Protein AF-A0A0F8X108-F1 (afdb_monomer_lite)

Organism: NCBI:txid412755

Sequence (348 aa):
EVLRDRGIEESYEEIAANDLPLKAEIDTEVEERIGGELEIRGETSKLRGQQTPQSEGFEALEATRERQQVEQLADDTKLNSNQWSGDVWREKYADRQRQFFASREQIKEDFQITFDERKSPPKSVNAAIDTYFDVNVDDERFSLPDGTIDWDRFFDARDTALKPLSPSDRTRVMEWLRKFDTPTVTEFRKAQEVVDEVFETPKYKDLTLEQGEEADRILNEDVPNLQTQALREGIELERTDAVHFIIERGVSDEVGDWLRRRFKKSRSQVVKDILRDRLRAAGVPTDIIRRIVDRPGPKLETLINPERDDILLENQEILAKFYPDILARQLNREQEAGLGESAFAAVQ

Structure (mmCIF, N/CA/C/O backbone):
data_AF-A0A0F8X108-F1
#
_entry.id   AF-A0A0F8X108-F1
#
loop_
_atom_site.group_PDB
_atom_site.id
_atom_site.type_symbol
_atom_site.label_atom_id
_atom_site.label_alt_id
_atom_site.label_comp_id
_atom_site.label_asym_id
_atom_site.label_entity_id
_atom_site.label_seq_id
_atom_site.pdbx_PDB_ins_code
_atom_site.Cartn_x
_atom_site.Cartn_y
_atom_site.Cartn_z
_atom_site.occupancy
_atom_site.B_iso_or_equiv
_atom_site.auth_seq_id
_atom_site.auth_comp_id
_atom_site.auth_asym_id
_atom_site.auth_atom_id
_atom_site.pdbx_PDB_model_num
ATOM 1 N N . GLU A 1 1 ? -32.074 6.476 28.927 1.00 68.06 1 GLU A N 1
ATOM 2 C CA . GLU A 1 1 ? -32.343 7.889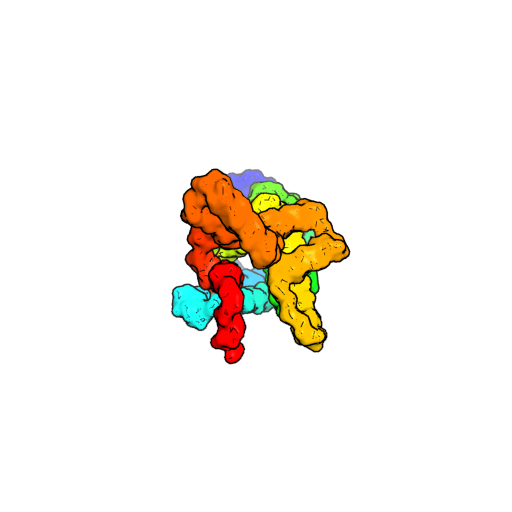 28.571 1.00 68.06 1 GLU A CA 1
ATOM 3 C C . GLU A 1 1 ? -31.609 8.287 27.301 1.00 68.06 1 GLU A C 1
ATOM 5 O O . GLU A 1 1 ? -32.299 8.643 26.362 1.00 68.06 1 GLU A O 1
ATOM 10 N N . VAL A 1 2 ? -30.288 8.080 27.200 1.00 77.19 2 VAL A N 1
ATOM 11 C CA . VAL A 1 2 ? -29.492 8.359 25.978 1.00 77.19 2 VAL A CA 1
ATOM 12 C C . VAL A 1 2 ? -30.109 7.797 24.684 1.00 77.19 2 VAL A C 1
ATOM 14 O O . VAL A 1 2 ? -30.281 8.541 23.726 1.00 77.19 2 VAL A O 1
ATOM 17 N N . LEU A 1 3 ? -30.553 6.531 24.669 1.00 80.06 3 LEU A N 1
ATOM 18 C CA . LEU A 1 3 ? -31.246 5.947 23.503 1.00 80.06 3 LEU A CA 1
ATOM 19 C C . LEU A 1 3 ? -32.497 6.735 23.082 1.00 80.06 3 LEU A C 1
ATOM 21 O O . LEU A 1 3 ? -32.711 6.997 21.902 1.00 80.06 3 LEU A O 1
ATOM 25 N N . ARG A 1 4 ? -33.306 7.156 24.061 1.00 79.38 4 ARG A N 1
ATOM 26 C CA . ARG A 1 4 ? -34.543 7.912 23.828 1.00 79.38 4 ARG A CA 1
ATOM 27 C C . ARG A 1 4 ? -34.240 9.331 23.345 1.00 79.38 4 ARG A C 1
ATOM 29 O O . ARG A 1 4 ? -34.938 9.817 22.463 1.00 79.38 4 ARG A O 1
ATOM 36 N N . ASP A 1 5 ? -33.205 9.964 23.893 1.00 81.25 5 ASP A N 1
ATOM 37 C CA . ASP A 1 5 ? -32.764 11.308 23.501 1.00 81.25 5 ASP A CA 1
ATOM 38 C C . ASP A 1 5 ? -32.238 11.332 22.058 1.00 81.25 5 ASP A C 1
ATOM 40 O O . ASP A 1 5 ? -32.493 12.284 21.323 1.00 81.25 5 ASP A O 1
ATOM 44 N N . ARG A 1 6 ? -31.560 10.258 21.630 1.00 79.81 6 ARG A N 1
ATOM 45 C CA . ARG A 1 6 ? -31.094 10.067 20.248 1.00 79.81 6 ARG A CA 1
ATOM 46 C C . ARG A 1 6 ? -32.183 9.586 19.282 1.00 79.81 6 ARG A C 1
ATOM 48 O O . ARG A 1 6 ? -31.913 9.451 18.093 1.00 79.81 6 ARG A O 1
ATOM 55 N N . GLY A 1 7 ? -33.402 9.328 19.764 1.00 80.62 7 GLY A N 1
ATOM 56 C CA . GLY A 1 7 ? -34.497 8.804 18.943 1.00 80.62 7 GLY A CA 1
ATOM 57 C C . GLY A 1 7 ? -34.252 7.387 18.414 1.00 80.62 7 GLY A C 1
ATOM 58 O O . GLY A 1 7 ? -34.805 7.026 17.380 1.00 80.62 7 GLY A O 1
ATOM 59 N N . ILE A 1 8 ? -33.417 6.599 19.098 1.00 83.31 8 ILE A N 1
ATOM 60 C CA . ILE A 1 8 ? -33.117 5.214 18.733 1.00 83.31 8 ILE A CA 1
ATOM 61 C C . ILE A 1 8 ? -34.203 4.317 19.337 1.00 83.31 8 ILE A C 1
ATOM 63 O O . ILE A 1 8 ? -34.394 4.294 20.555 1.00 83.31 8 ILE A O 1
ATOM 67 N N . GLU A 1 9 ? -34.942 3.614 18.476 1.00 79.75 9 GLU A N 1
ATOM 68 C CA . GLU A 1 9 ? -36.030 2.708 18.879 1.00 79.75 9 GLU A CA 1
ATOM 69 C C . GLU A 1 9 ? -35.529 1.308 19.280 1.00 79.75 9 GLU A C 1
ATOM 71 O O . GLU A 1 9 ? -36.226 0.594 20.002 1.00 79.75 9 GLU A O 1
ATOM 76 N N . GLU A 1 10 ? -34.326 0.935 18.838 1.00 80.88 10 GLU A N 1
ATOM 77 C CA . GLU A 1 10 ? -33.666 -0.346 19.124 1.00 80.88 10 GLU A CA 1
ATOM 78 C C . GLU A 1 10 ? -33.232 -0.449 20.595 1.00 80.88 10 GLU A C 1
ATOM 80 O O . GLU A 1 10 ? -32.886 0.550 21.240 1.00 80.88 10 GLU A O 1
ATOM 85 N N . SER A 1 11 ? -33.236 -1.668 21.145 1.00 80.81 11 SER A N 1
ATOM 86 C CA . SER A 1 11 ? -32.755 -1.898 22.514 1.00 80.81 11 SER A CA 1
ATOM 87 C C . SER A 1 11 ? -31.224 -1.807 22.595 1.00 80.81 11 SER A C 1
ATOM 89 O O . SER A 1 11 ? -30.519 -2.042 21.614 1.00 80.81 11 SER A O 1
ATOM 91 N N . TYR A 1 12 ? -30.675 -1.505 23.780 1.00 72.69 12 TYR A N 1
ATOM 92 C CA . TYR A 1 12 ? -29.217 -1.470 23.974 1.00 72.69 12 TYR A CA 1
ATOM 93 C C . TYR A 1 12 ? -28.569 -2.828 23.660 1.00 72.69 12 TYR A C 1
ATOM 95 O O . TYR A 1 12 ? -27.492 -2.887 23.074 1.00 72.69 12 TYR A O 1
ATOM 103 N N . GLU A 1 13 ? -29.241 -3.925 24.011 1.00 69.12 13 GLU A N 1
ATOM 104 C CA . GLU A 1 13 ? -28.797 -5.289 23.723 1.00 69.12 13 GLU A CA 1
ATOM 105 C C . GLU A 1 13 ? -28.817 -5.600 22.218 1.00 69.12 13 GLU A C 1
ATOM 107 O O . GLU A 1 13 ? -27.905 -6.255 21.715 1.00 69.12 13 GLU A O 1
ATOM 112 N N . GLU A 1 14 ? -29.818 -5.108 21.483 1.00 69.50 14 GLU A N 1
ATOM 113 C CA . GLU A 1 14 ? -29.884 -5.242 20.022 1.00 69.50 14 GLU A CA 1
ATOM 114 C C . GLU A 1 14 ? -28.779 -4.437 19.331 1.00 69.50 14 GLU A C 1
ATOM 116 O O . GLU A 1 14 ? -28.129 -4.945 18.415 1.00 69.50 14 GLU A O 1
ATOM 121 N N . ILE A 1 15 ? -28.507 -3.221 19.807 1.00 73.31 15 ILE A N 1
ATOM 122 C CA . ILE A 1 15 ? -27.399 -2.391 19.320 1.00 73.31 15 ILE A CA 1
ATOM 123 C C . ILE A 1 15 ? -26.065 -3.082 19.608 1.00 73.31 15 ILE A C 1
ATOM 125 O O . ILE A 1 15 ? -25.242 -3.227 18.711 1.00 73.31 15 ILE A O 1
ATOM 129 N N . ALA A 1 16 ? -25.862 -3.593 20.824 1.00 68.06 16 ALA A N 1
ATOM 130 C CA . ALA A 1 16 ? -24.645 -4.317 21.179 1.00 68.06 16 ALA A CA 1
ATOM 131 C C . ALA A 1 16 ? -24.414 -5.553 20.291 1.00 68.06 16 ALA A C 1
ATOM 133 O O . ALA A 1 16 ? -23.273 -5.859 19.941 1.00 68.06 16 ALA A O 1
ATOM 134 N N . ALA A 1 17 ? -25.486 -6.234 19.880 1.00 63.69 17 ALA A N 1
ATOM 135 C CA . ALA A 1 17 ? -25.408 -7.392 18.995 1.00 63.69 17 ALA A CA 1
ATOM 136 C C . ALA A 1 17 ? -25.115 -7.031 17.525 1.00 63.69 17 ALA A C 1
ATOM 138 O O . ALA A 1 17 ? -24.486 -7.823 16.814 1.00 63.69 17 ALA A O 1
ATOM 139 N N . ASN A 1 18 ? -25.540 -5.852 17.059 1.00 67.19 18 ASN A N 1
ATOM 140 C CA . ASN A 1 18 ? -25.538 -5.501 15.634 1.00 67.19 18 ASN A CA 1
ATOM 141 C C . ASN A 1 18 ? -24.537 -4.410 15.234 1.00 67.19 18 ASN A C 1
ATOM 143 O O . ASN A 1 18 ? -24.073 -4.428 14.090 1.00 67.19 18 ASN A O 1
ATOM 147 N N . ASP A 1 19 ? -24.214 -3.491 16.145 1.00 71.62 19 ASP A N 1
ATOM 148 C CA . ASP A 1 19 ? -23.539 -2.222 15.866 1.00 71.62 19 ASP A CA 1
ATOM 149 C C . ASP A 1 19 ? -22.673 -1.748 17.054 1.00 71.62 19 ASP A C 1
ATOM 151 O O . ASP A 1 19 ? -23.039 -0.876 17.848 1.00 71.62 19 ASP A O 1
ATOM 155 N N . LEU A 1 20 ? -21.482 -2.343 17.173 1.00 70.69 20 LEU A N 1
ATOM 156 C CA . LEU A 1 20 ? -20.478 -1.986 18.179 1.00 70.69 20 LEU A CA 1
ATOM 157 C C . LEU A 1 20 ? -20.047 -0.507 18.127 1.00 70.69 20 LEU A C 1
ATOM 159 O O . LEU A 1 20 ? -19.872 0.071 19.202 1.00 70.69 20 LEU A O 1
ATOM 163 N N . PRO A 1 21 ? -19.890 0.142 16.954 1.00 75.38 21 PRO A N 1
ATOM 164 C CA . PRO A 1 21 ? -19.639 1.580 16.905 1.00 75.38 21 PRO A CA 1
ATOM 165 C C . PRO A 1 21 ? -20.751 2.411 17.556 1.00 75.38 21 PRO A C 1
ATOM 167 O O . PRO A 1 21 ? -20.446 3.285 18.364 1.00 75.38 21 PRO A O 1
ATOM 170 N N . LEU A 1 22 ? -22.031 2.121 17.278 1.00 74.75 22 LEU A N 1
ATOM 171 C CA . LEU A 1 22 ? -23.152 2.844 17.899 1.00 74.75 22 LEU A CA 1
ATOM 172 C C . LEU A 1 22 ? -23.175 2.619 19.409 1.00 74.75 22 LEU A C 1
ATOM 174 O O . LEU A 1 22 ? -23.361 3.566 20.173 1.00 74.75 22 LEU A O 1
ATOM 178 N N . LYS A 1 23 ? -22.933 1.376 19.842 1.00 78.44 23 LYS A N 1
ATOM 179 C CA . LYS A 1 23 ? -22.782 1.041 21.261 1.00 78.44 23 LYS A CA 1
ATOM 180 C C . LYS A 1 23 ? -21.694 1.901 21.913 1.00 78.44 23 LYS A C 1
ATOM 182 O O . LYS A 1 23 ? -21.956 2.502 22.945 1.00 78.44 23 LYS A O 1
ATOM 187 N N . ALA A 1 24 ? -20.510 2.003 21.308 1.00 70.75 24 ALA A N 1
ATOM 188 C CA . ALA A 1 24 ? -19.397 2.784 21.852 1.00 70.75 24 ALA A CA 1
ATOM 189 C C . ALA A 1 24 ? -19.702 4.292 21.940 1.00 70.75 24 ALA A C 1
ATOM 191 O O . ALA A 1 24 ? -19.300 4.947 22.903 1.00 70.75 24 ALA A O 1
ATOM 192 N N . GLU A 1 25 ? -20.430 4.852 20.970 1.00 76.94 25 GLU A N 1
ATOM 193 C CA . GLU A 1 25 ? -20.907 6.239 21.045 1.00 76.94 25 GLU A CA 1
ATOM 194 C C . GLU A 1 25 ? -21.895 6.451 22.195 1.00 76.94 25 GLU A C 1
ATOM 196 O O . GLU A 1 25 ? -21.803 7.448 22.912 1.00 76.94 25 GLU A O 1
ATOM 201 N N . ILE A 1 26 ? -22.833 5.515 22.376 1.00 77.00 26 ILE A N 1
ATOM 202 C CA . ILE A 1 26 ? -23.794 5.547 23.483 1.00 77.00 26 ILE A CA 1
ATOM 203 C C . ILE A 1 26 ? -23.052 5.431 24.812 1.00 77.00 26 ILE A C 1
ATOM 205 O O . ILE A 1 26 ? -23.318 6.221 25.709 1.00 77.00 26 ILE A O 1
ATOM 209 N N . ASP A 1 27 ? -22.111 4.495 24.929 1.00 73.69 27 ASP A N 1
ATOM 210 C CA . ASP A 1 27 ? -21.323 4.292 26.144 1.00 73.69 27 ASP A CA 1
ATOM 211 C C . ASP A 1 27 ? -20.516 5.539 26.493 1.00 73.69 27 ASP A C 1
ATOM 213 O O . ASP A 1 27 ? -20.533 5.955 27.642 1.00 73.69 27 ASP A O 1
ATOM 217 N N . THR A 1 28 ? -19.896 6.193 25.506 1.00 75.75 28 THR A N 1
ATOM 218 C CA . THR A 1 28 ? -19.158 7.450 25.715 1.00 75.75 28 THR A CA 1
ATOM 219 C C . THR A 1 28 ? -20.081 8.553 26.243 1.00 75.75 28 THR A C 1
ATOM 221 O O . THR A 1 28 ? -19.753 9.212 27.223 1.00 75.75 28 THR A O 1
ATOM 224 N N . GLU A 1 29 ? -21.267 8.729 25.652 1.00 79.56 29 GLU A N 1
ATOM 225 C CA . GLU A 1 29 ? -22.236 9.734 26.113 1.00 79.56 29 GLU A CA 1
ATOM 226 C C . GLU A 1 29 ? -22.799 9.403 27.507 1.00 79.56 29 GLU A C 1
ATOM 228 O O . GLU A 1 29 ? -23.061 10.293 28.319 1.00 79.56 29 GLU A O 1
ATOM 233 N N . VAL A 1 30 ? -22.996 8.119 27.808 1.00 77.25 30 VAL A N 1
ATOM 234 C CA . VAL A 1 30 ? -23.414 7.672 29.138 1.00 77.25 30 VAL A CA 1
ATOM 235 C C . VAL A 1 30 ? -22.296 7.920 30.158 1.00 77.25 30 VAL A C 1
ATOM 237 O O . VAL A 1 30 ? -22.581 8.441 31.235 1.00 77.25 30 VAL A O 1
ATOM 240 N N . GLU A 1 31 ? -21.044 7.614 29.825 1.00 70.00 31 GLU A N 1
ATOM 241 C CA . GLU A 1 31 ? -19.867 7.856 30.666 1.00 70.00 31 GLU A CA 1
ATOM 242 C C . GLU A 1 31 ? -19.693 9.357 30.955 1.00 70.00 31 GLU A C 1
ATOM 244 O O . GLU A 1 31 ? -19.477 9.764 32.095 1.00 70.00 31 GLU A O 1
ATOM 249 N N . GLU A 1 32 ? -19.900 10.220 29.959 1.00 78.25 32 GLU A N 1
ATOM 250 C CA . GLU A 1 32 ? -19.873 11.676 30.141 1.00 78.25 32 GLU A CA 1
ATOM 251 C C . GLU A 1 32 ? -20.989 12.185 31.067 1.00 78.25 32 GLU A C 1
ATOM 253 O O . GLU A 1 32 ? -20.797 13.156 31.804 1.00 78.25 32 GLU A O 1
ATOM 258 N N . ARG A 1 33 ? -22.163 11.540 31.053 1.00 79.00 33 ARG A N 1
ATOM 259 C CA . ARG A 1 33 ? -23.313 11.937 31.882 1.00 79.00 33 ARG A CA 1
ATOM 260 C C . ARG A 1 33 ? -23.245 11.391 33.308 1.00 79.00 33 ARG A C 1
ATOM 262 O O . ARG A 1 33 ? -23.642 12.096 34.236 1.00 79.00 33 ARG A O 1
ATOM 269 N N . ILE A 1 34 ? -22.819 10.138 33.482 1.00 68.56 34 ILE A N 1
ATOM 270 C CA . ILE A 1 34 ? -22.921 9.391 34.749 1.00 68.56 34 ILE A CA 1
ATOM 271 C C . ILE A 1 34 ? -21.712 8.481 35.048 1.00 68.56 34 ILE A C 1
ATOM 273 O O . ILE A 1 34 ? -21.816 7.619 35.920 1.00 68.56 34 ILE A O 1
ATOM 277 N N . GLY A 1 35 ? -20.566 8.657 34.383 1.00 56.16 35 GLY A N 1
ATOM 278 C CA . GLY A 1 35 ? -19.392 7.770 34.486 1.00 56.16 35 GLY A CA 1
ATOM 279 C C . GLY A 1 35 ? -18.916 7.521 35.917 1.00 56.16 35 GLY A C 1
ATOM 280 O O . GLY A 1 35 ? -18.736 6.380 36.328 1.00 56.16 35 GLY A O 1
ATOM 281 N N . GLY A 1 36 ? -18.884 8.560 36.760 1.00 56.59 36 GLY A N 1
ATOM 282 C CA . GLY A 1 36 ? -18.539 8.400 38.180 1.00 56.59 36 GLY A CA 1
ATOM 283 C C . GLY A 1 36 ? -19.522 7.532 38.989 1.00 56.59 36 GLY A C 1
ATOM 284 O O . GLY A 1 36 ? -19.124 6.893 39.958 1.00 56.59 36 GLY A O 1
ATOM 285 N N . GLU A 1 37 ? -20.802 7.460 38.609 1.00 58.25 37 GLU A N 1
ATOM 286 C CA . GLU A 1 37 ? -21.770 6.526 39.211 1.00 58.25 37 GLU A CA 1
ATOM 287 C C . GLU A 1 37 ? -21.665 5.114 38.615 1.00 58.25 37 GLU A C 1
ATOM 289 O O . GLU A 1 37 ? -21.935 4.130 39.314 1.00 58.25 37 GLU A O 1
ATOM 294 N N . LEU A 1 38 ? -21.281 5.002 37.340 1.00 56.34 38 LEU A N 1
ATOM 295 C CA . LEU A 1 38 ? -21.066 3.726 36.663 1.00 56.34 38 LEU A CA 1
ATOM 296 C C . LEU A 1 38 ? -19.805 3.020 37.137 1.00 56.34 38 LEU A C 1
ATOM 298 O O . LEU A 1 38 ? -19.874 1.818 37.366 1.00 56.34 38 LEU A O 1
ATOM 302 N N . GLU A 1 39 ? -18.710 3.737 37.371 1.00 57.09 39 GLU A N 1
ATOM 303 C CA . GLU A 1 39 ? -17.478 3.186 37.939 1.00 57.09 39 GLU A CA 1
ATOM 304 C C . GLU A 1 39 ? -17.756 2.567 39.319 1.00 57.09 39 GLU A C 1
ATOM 306 O O . GLU A 1 39 ? -17.461 1.396 39.555 1.00 57.09 39 GLU A O 1
ATOM 311 N N . ILE A 1 40 ? -18.490 3.278 40.184 1.00 56.47 40 ILE A N 1
ATOM 312 C CA . ILE A 1 40 ? -18.905 2.780 41.507 1.00 56.47 40 ILE A CA 1
ATOM 313 C C . ILE A 1 40 ? -19.817 1.546 41.386 1.00 56.47 40 ILE A C 1
ATOM 315 O O . ILE A 1 40 ? -19.692 0.588 42.162 1.00 56.47 40 ILE A O 1
ATOM 319 N N . ARG A 1 41 ? -20.750 1.532 40.422 1.00 56.22 41 ARG A N 1
ATOM 320 C CA . ARG A 1 41 ? -21.617 0.368 40.148 1.00 56.22 41 ARG A CA 1
ATOM 321 C C . ARG A 1 41 ? -20.860 -0.804 39.522 1.00 56.22 41 ARG A C 1
ATOM 323 O O . ARG A 1 41 ? -21.185 -1.954 39.818 1.00 56.22 41 ARG A O 1
ATOM 330 N N . GLY A 1 42 ? -19.862 -0.531 38.693 1.00 55.28 42 GLY A N 1
ATOM 331 C CA . GLY A 1 42 ? -18.981 -1.500 38.054 1.00 55.28 42 GLY A CA 1
ATOM 332 C C . GLY A 1 42 ? -18.087 -2.177 39.081 1.00 55.28 42 GLY A C 1
ATOM 333 O O . GLY A 1 42 ? -18.090 -3.401 39.173 1.00 55.28 42 GLY A O 1
ATOM 334 N N . GLU A 1 43 ? -17.434 -1.405 39.950 1.00 55.00 43 GLU A N 1
ATOM 335 C CA . GLU A 1 43 ? -16.677 -1.921 41.093 1.00 55.00 43 GLU A CA 1
ATOM 336 C C . GLU A 1 43 ? -17.563 -2.762 42.019 1.00 55.00 43 GLU A C 1
ATOM 338 O O . GLU A 1 43 ? -17.190 -3.871 42.405 1.00 55.00 43 GLU A O 1
ATOM 343 N N . THR A 1 44 ? -18.783 -2.304 42.326 1.00 50.50 44 THR A N 1
ATOM 344 C CA . THR A 1 44 ? -19.717 -3.107 43.132 1.00 50.50 44 THR A CA 1
ATOM 345 C C . THR A 1 44 ? -20.249 -4.346 42.410 1.00 50.50 44 THR A C 1
ATOM 347 O O . THR A 1 44 ? -20.564 -5.325 43.086 1.00 50.50 44 THR A O 1
ATOM 350 N N . SER A 1 45 ? -20.321 -4.360 41.078 1.00 50.66 45 SER A N 1
ATOM 351 C CA . SER A 1 45 ? -20.708 -5.539 40.286 1.00 50.66 45 SER A CA 1
ATOM 352 C C . SER A 1 45 ? -19.563 -6.552 40.171 1.00 50.66 45 SER A C 1
ATOM 354 O O . SER A 1 45 ? -19.804 -7.751 40.338 1.00 50.66 45 SER A O 1
ATOM 356 N N . LYS A 1 46 ? -18.314 -6.078 40.014 1.00 55.06 46 LYS A N 1
ATOM 357 C CA . LYS A 1 46 ? -17.081 -6.883 40.107 1.00 55.06 46 LYS A CA 1
ATOM 358 C C . LYS A 1 46 ? -16.956 -7.524 41.493 1.00 55.06 46 LYS A C 1
ATOM 360 O O . LYS A 1 46 ? -16.767 -8.732 41.603 1.00 55.06 46 LYS A O 1
ATOM 365 N N . LEU A 1 47 ? -17.214 -6.764 42.563 1.00 49.78 47 LEU A N 1
ATOM 366 C CA . LEU A 1 47 ? -17.249 -7.275 43.944 1.00 49.78 47 LEU A CA 1
ATOM 367 C C . LEU A 1 47 ? -18.390 -8.277 44.213 1.00 49.78 47 LEU A C 1
ATOM 369 O O . LEU A 1 47 ? -18.307 -9.052 45.164 1.00 49.78 47 LEU A O 1
ATOM 373 N N . ARG A 1 48 ? -19.457 -8.273 43.402 1.00 47.41 48 ARG A N 1
ATOM 374 C CA . ARG A 1 48 ? -20.602 -9.199 43.514 1.00 47.41 48 ARG A CA 1
ATOM 375 C C . ARG A 1 48 ? -20.515 -10.406 42.576 1.00 47.41 48 ARG A C 1
ATOM 377 O O . ARG A 1 48 ? -21.435 -11.220 42.591 1.00 47.41 48 ARG A O 1
ATOM 384 N N . GLY A 1 49 ? -19.449 -10.531 41.780 1.00 50.22 49 GLY A N 1
ATOM 385 C CA . GLY A 1 49 ? -19.265 -11.643 40.843 1.00 50.22 49 GLY A CA 1
ATOM 386 C C . GLY A 1 49 ? -20.306 -11.685 39.718 1.00 50.22 49 GLY A C 1
ATOM 387 O O . GLY A 1 49 ? -20.659 -12.765 39.260 1.00 50.22 49 GLY A O 1
ATOM 388 N N . GLN A 1 50 ? -20.843 -10.530 39.309 1.00 52.25 50 GLN A N 1
ATOM 389 C CA . GLN A 1 50 ? -21.849 -10.424 38.239 1.00 52.25 50 GLN A CA 1
ATOM 390 C C . GLN A 1 50 ? -21.235 -10.148 36.856 1.00 52.25 50 GLN A C 1
ATOM 392 O O . GLN A 1 50 ? -21.960 -9.808 35.923 1.00 52.25 50 GLN A O 1
ATOM 397 N N . GLN A 1 51 ? -19.913 -10.275 36.717 1.00 60.94 51 GLN A N 1
ATOM 398 C CA . GLN A 1 51 ? -19.235 -10.104 35.438 1.00 60.94 51 GLN A CA 1
ATOM 399 C C . GLN A 1 51 ? -19.495 -11.338 34.563 1.00 60.94 51 GLN A C 1
ATOM 401 O O . GLN A 1 51 ? -19.354 -12.475 35.013 1.00 60.94 51 GLN A O 1
ATOM 406 N N . THR A 1 52 ? -19.966 -11.121 33.336 1.00 60.12 52 THR A N 1
ATOM 407 C CA . THR A 1 52 ? -20.182 -12.212 32.381 1.00 60.12 52 THR A CA 1
ATOM 408 C C . THR A 1 52 ? -18.868 -12.531 31.661 1.00 60.12 52 THR A C 1
ATOM 410 O O . THR A 1 52 ? -18.099 -11.602 31.397 1.00 60.12 52 THR A O 1
ATOM 413 N N . PRO A 1 53 ? -18.615 -13.794 31.268 1.00 58.56 53 PRO A N 1
ATOM 414 C CA . PRO A 1 53 ? -17.434 -14.152 30.474 1.00 58.56 53 PRO A CA 1
ATOM 415 C C . PRO A 1 53 ? -17.281 -13.302 29.204 1.00 58.56 53 PRO A C 1
ATOM 417 O O . PRO A 1 53 ? -16.178 -12.932 28.818 1.00 58.56 53 PRO A O 1
ATOM 420 N N . GLN A 1 54 ? -18.398 -12.906 28.588 1.00 54.03 54 GLN A N 1
ATOM 421 C CA . GLN A 1 54 ? -18.409 -12.020 27.425 1.00 54.03 54 GLN A CA 1
ATOM 422 C C . GLN A 1 54 ? -17.901 -10.612 27.766 1.00 54.03 54 GLN A C 1
ATOM 424 O O . GLN A 1 54 ? -17.125 -10.044 27.004 1.00 54.03 54 GLN A O 1
ATOM 429 N N . SER A 1 55 ? -18.310 -10.046 28.907 1.00 57.41 55 SER A N 1
ATOM 430 C CA . SER A 1 55 ? -17.830 -8.733 29.356 1.00 57.41 55 SER A CA 1
ATOM 431 C C . SER A 1 55 ? -16.330 -8.753 29.653 1.00 57.41 55 SER A C 1
ATOM 433 O O . SER A 1 55 ? -15.644 -7.793 29.321 1.00 57.41 55 SER A O 1
ATOM 435 N N . GLU A 1 56 ? -15.822 -9.832 30.250 1.00 62.72 56 GLU A N 1
ATOM 436 C CA . GLU A 1 56 ? -14.384 -10.022 30.489 1.00 62.72 56 GLU A CA 1
ATOM 437 C C . GLU A 1 56 ? -13.608 -10.162 29.171 1.00 62.72 56 GLU A C 1
ATOM 439 O O . GLU A 1 56 ? -12.547 -9.563 29.008 1.00 62.72 56 GLU A O 1
ATOM 444 N N . GLY A 1 57 ? -14.172 -10.875 28.192 1.00 62.66 57 GLY A N 1
ATOM 445 C CA . GLY A 1 57 ? -13.601 -11.007 26.854 1.00 62.66 57 GLY A CA 1
ATOM 446 C C . GLY A 1 57 ? -13.515 -9.683 26.082 1.00 62.66 57 GLY A C 1
ATOM 447 O O . GLY A 1 57 ? -12.502 -9.409 25.437 1.00 62.66 57 GLY A O 1
ATOM 448 N N . PHE A 1 58 ? -14.537 -8.823 26.175 1.00 62.12 58 PHE A N 1
ATOM 449 C CA . PHE A 1 58 ? -14.493 -7.478 25.585 1.00 62.12 58 PHE A CA 1
ATOM 450 C C . PHE A 1 58 ? -13.456 -6.576 26.267 1.00 62.12 58 PHE A C 1
ATOM 452 O O . PHE A 1 58 ? -12.678 -5.933 25.562 1.00 62.12 58 PHE A O 1
ATOM 459 N N . GLU A 1 59 ? -13.388 -6.573 27.606 1.00 66.31 59 GLU A N 1
ATOM 460 C CA . GLU A 1 59 ? -12.340 -5.852 28.350 1.00 66.31 59 GLU A CA 1
ATOM 461 C C . GLU A 1 59 ? -10.936 -6.346 27.934 1.00 66.31 59 GLU A C 1
ATOM 463 O O . GLU A 1 59 ? -10.031 -5.544 27.698 1.00 66.31 59 GLU A O 1
ATOM 468 N N . ALA A 1 60 ? -10.751 -7.661 27.765 1.00 67.69 60 ALA A N 1
ATOM 469 C CA . ALA A 1 60 ? -9.488 -8.245 27.313 1.00 67.69 60 ALA A CA 1
ATOM 470 C C . ALA A 1 60 ? -9.116 -7.831 25.874 1.00 67.69 60 ALA A C 1
ATOM 472 O O . ALA A 1 60 ? -7.941 -7.577 25.576 1.00 67.69 60 ALA A O 1
ATOM 473 N N . LEU A 1 61 ? -10.102 -7.731 24.976 1.00 70.06 61 LEU A N 1
ATOM 474 C CA . LEU A 1 61 ? -9.891 -7.281 23.599 1.00 70.06 61 LEU A CA 1
ATOM 475 C C . LEU A 1 61 ? -9.512 -5.793 23.541 1.00 70.06 61 LEU A C 1
ATOM 477 O O . LEU A 1 61 ? -8.587 -5.431 22.809 1.00 70.06 61 LEU A O 1
ATOM 481 N N . GLU A 1 62 ? -10.174 -4.934 24.319 1.00 71.94 62 GLU A N 1
ATOM 482 C CA . GLU A 1 62 ? -9.814 -3.513 24.418 1.00 71.94 62 GLU A CA 1
ATOM 483 C C . GLU A 1 62 ? -8.421 -3.320 25.018 1.00 71.94 62 GLU A C 1
ATOM 485 O O . GLU A 1 62 ? -7.596 -2.629 24.419 1.00 71.94 62 GLU A O 1
ATOM 490 N N . ALA A 1 63 ? -8.096 -4.023 26.105 1.00 74.81 63 ALA A N 1
ATOM 491 C CA . ALA A 1 63 ? -6.758 -3.991 26.695 1.00 74.81 63 ALA A CA 1
ATOM 492 C C . ALA A 1 63 ? -5.670 -4.446 25.703 1.00 74.81 63 ALA A C 1
ATOM 494 O O . ALA A 1 63 ? -4.535 -3.960 25.733 1.00 74.81 63 ALA A O 1
ATOM 495 N N . THR A 1 64 ? -6.003 -5.367 24.791 1.00 77.62 64 THR A N 1
ATOM 496 C CA . THR A 1 64 ? -5.098 -5.772 23.708 1.00 77.62 64 THR A CA 1
ATOM 497 C C . THR A 1 64 ? -4.889 -4.633 22.708 1.00 77.62 64 THR A C 1
ATOM 499 O O . THR A 1 64 ? -3.752 -4.385 22.311 1.00 77.62 64 THR A O 1
ATOM 502 N N . ARG A 1 65 ? -5.942 -3.894 22.332 1.00 76.81 65 ARG A N 1
ATOM 503 C CA . ARG A 1 65 ? -5.834 -2.726 21.435 1.00 76.81 65 ARG A CA 1
ATOM 504 C C . ARG A 1 65 ? -5.024 -1.588 22.052 1.00 76.81 65 ARG A C 1
ATOM 506 O O . ARG A 1 65 ? -4.165 -1.031 21.374 1.00 76.81 65 ARG A O 1
ATOM 513 N N . GLU A 1 66 ? -5.238 -1.284 23.330 1.00 80.25 66 GLU A N 1
ATOM 514 C CA . GLU A 1 66 ? -4.462 -0.264 24.048 1.00 80.25 66 GLU A CA 1
ATOM 515 C C . GLU A 1 66 ? -2.973 -0.618 24.097 1.00 80.25 66 GLU A C 1
ATOM 517 O O . GLU A 1 66 ? -2.115 0.212 23.792 1.00 80.25 66 GLU A O 1
ATOM 522 N N . ARG A 1 67 ? -2.649 -1.880 24.404 1.00 82.06 67 ARG A N 1
ATOM 523 C CA . ARG A 1 67 ? -1.263 -2.364 24.395 1.00 82.06 67 ARG A CA 1
ATOM 524 C C . ARG A 1 67 ? -0.624 -2.225 23.016 1.00 82.06 67 ARG A C 1
ATOM 526 O O . ARG A 1 67 ? 0.486 -1.710 22.909 1.00 82.06 67 ARG A O 1
ATOM 533 N N . GLN A 1 68 ? -1.340 -2.634 21.969 1.00 82.06 68 GLN A N 1
ATOM 534 C CA . GLN A 1 68 ? -0.875 -2.516 20.587 1.00 82.06 68 GLN A CA 1
ATOM 535 C C . GLN A 1 68 ? -0.616 -1.056 20.197 1.00 82.06 68 GLN A C 1
ATOM 537 O O . GLN A 1 68 ? 0.392 -0.772 19.554 1.00 82.06 68 GLN A O 1
ATOM 542 N N . GLN A 1 69 ? -1.462 -0.118 20.631 1.00 84.19 69 GLN A N 1
ATOM 543 C CA . GLN A 1 69 ? -1.247 1.310 20.390 1.00 84.19 69 GLN A CA 1
ATOM 544 C C . GLN A 1 69 ? 0.030 1.821 21.075 1.00 84.19 69 GLN A C 1
ATOM 546 O O . GLN A 1 69 ? 0.809 2.548 20.459 1.00 84.19 69 GLN A O 1
ATOM 551 N N . VAL A 1 70 ? 0.284 1.424 22.326 1.00 86.12 70 VAL A N 1
ATOM 552 C CA . VAL A 1 70 ? 1.510 1.803 23.053 1.00 86.12 70 VAL A CA 1
ATOM 553 C C . VAL A 1 70 ? 2.758 1.251 22.362 1.00 86.12 70 VAL A C 1
ATOM 555 O O . VAL A 1 70 ? 3.738 1.975 22.176 1.00 86.12 70 VAL A O 1
ATOM 558 N N . GLU A 1 71 ? 2.724 -0.012 21.939 1.00 87.19 71 GLU A N 1
ATOM 559 C CA . GLU A 1 71 ? 3.821 -0.635 21.193 1.00 87.19 71 GLU A CA 1
ATOM 560 C C . GLU A 1 71 ? 4.032 0.038 19.829 1.00 87.19 71 GLU A C 1
ATOM 562 O O . GLU A 1 71 ? 5.173 0.297 19.440 1.00 87.19 71 GLU A O 1
ATOM 567 N N . GLN A 1 72 ? 2.946 0.392 19.133 1.00 88.75 72 GLN A N 1
ATOM 568 C CA . GLN A 1 72 ? 2.998 1.139 17.876 1.00 88.75 72 GLN A CA 1
ATOM 569 C C . GLN A 1 72 ? 3.666 2.501 18.063 1.00 88.75 72 GLN A C 1
ATOM 571 O O . GLN A 1 72 ? 4.566 2.837 17.301 1.00 88.75 72 GLN A O 1
ATOM 576 N N . LEU A 1 73 ? 3.305 3.258 19.102 1.00 89.94 73 LEU A N 1
ATOM 577 C CA . LEU A 1 73 ? 3.935 4.547 19.407 1.00 89.94 73 LEU A CA 1
ATOM 578 C C . LEU A 1 73 ? 5.437 4.411 19.710 1.00 89.94 73 LEU A C 1
ATOM 580 O O . LEU A 1 73 ? 6.233 5.284 19.345 1.00 89.94 73 LEU A O 1
ATOM 584 N N . ALA A 1 74 ? 5.850 3.316 20.354 1.00 90.25 74 ALA A N 1
ATOM 585 C CA . ALA A 1 74 ? 7.261 3.048 20.616 1.00 90.25 74 ALA A CA 1
ATOM 586 C C . ALA A 1 74 ? 8.043 2.787 19.318 1.00 90.25 74 ALA A C 1
ATOM 588 O O . ALA A 1 74 ? 9.154 3.292 19.148 1.00 90.25 74 ALA A O 1
ATOM 589 N N . ASP A 1 75 ? 7.462 2.039 18.386 1.00 91.44 75 ASP A N 1
ATOM 590 C CA . ASP A 1 75 ? 8.085 1.746 17.095 1.00 91.44 75 ASP A CA 1
ATOM 591 C C . ASP A 1 75 ? 8.068 2.944 16.145 1.00 91.44 75 ASP A C 1
ATOM 593 O O . ASP A 1 75 ? 9.060 3.217 15.469 1.00 91.44 75 ASP A O 1
ATOM 597 N N . ASP A 1 76 ? 6.998 3.732 16.175 1.00 91.62 76 ASP A N 1
ATOM 598 C CA . ASP A 1 76 ? 6.915 5.025 15.503 1.00 91.62 76 ASP A CA 1
ATOM 599 C C . ASP A 1 76 ? 8.015 5.971 15.976 1.00 91.62 76 ASP A C 1
ATOM 601 O O . ASP A 1 76 ? 8.627 6.668 15.172 1.00 91.62 76 ASP A O 1
ATOM 605 N N . THR A 1 77 ? 8.316 5.978 17.276 1.00 92.12 77 THR A N 1
ATOM 606 C CA . THR A 1 77 ? 9.412 6.785 17.824 1.00 92.12 77 THR A CA 1
ATOM 607 C C . THR A 1 77 ? 10.760 6.355 17.244 1.00 92.12 77 THR A C 1
ATOM 609 O O . THR A 1 77 ? 11.595 7.207 16.933 1.00 92.12 77 THR A O 1
ATOM 612 N N . LYS A 1 78 ? 10.986 5.051 17.042 1.00 91.56 78 LYS A N 1
ATOM 613 C CA . LYS A 1 78 ? 12.222 4.536 16.427 1.00 91.56 78 LYS A CA 1
ATOM 614 C C . LYS A 1 78 ? 12.315 4.888 14.943 1.00 91.56 78 LYS A C 1
ATOM 616 O O . LYS A 1 78 ? 13.390 5.279 14.495 1.00 91.56 78 LYS A O 1
ATOM 621 N N . LEU A 1 79 ? 11.206 4.813 14.202 1.00 90.69 79 LEU A N 1
ATOM 622 C CA . LEU A 1 79 ? 11.153 5.260 12.807 1.00 90.69 79 LEU A CA 1
ATOM 623 C C . LEU A 1 79 ? 11.424 6.769 12.706 1.00 90.69 79 LEU A C 1
ATOM 625 O O . LEU A 1 79 ? 12.333 7.194 12.005 1.00 90.69 79 LEU A O 1
ATOM 629 N N . ASN A 1 80 ? 10.690 7.583 13.468 1.00 88.31 80 ASN A N 1
ATOM 630 C CA . ASN A 1 80 ? 10.785 9.046 13.424 1.00 88.31 80 ASN A CA 1
ATOM 631 C C . ASN A 1 80 ? 12.136 9.586 13.931 1.00 88.31 80 ASN A C 1
ATOM 633 O O . ASN A 1 80 ? 12.507 10.713 13.614 1.00 88.31 80 ASN A O 1
ATOM 637 N N . SER A 1 81 ? 12.883 8.800 14.712 1.00 87.81 81 SER A N 1
ATOM 638 C CA . SER A 1 81 ? 14.247 9.131 15.147 1.00 87.81 81 SER A CA 1
ATOM 639 C C . SER A 1 81 ? 15.342 8.549 14.244 1.00 87.81 81 SER A C 1
ATOM 641 O O . SER A 1 81 ? 16.520 8.631 14.597 1.00 87.81 81 SER A O 1
ATOM 643 N N . ASN A 1 82 ? 14.977 7.977 13.089 1.00 85.31 82 ASN A N 1
ATOM 644 C CA . ASN A 1 82 ? 15.875 7.311 12.138 1.00 85.31 82 ASN A CA 1
ATOM 645 C C . ASN A 1 82 ? 16.677 6.145 12.744 1.00 85.31 82 ASN A C 1
ATOM 647 O O . ASN A 1 82 ? 17.736 5.780 12.235 1.00 85.31 82 ASN A O 1
ATOM 651 N N . GLN A 1 83 ? 16.198 5.556 13.843 1.00 88.81 83 GLN A N 1
ATOM 652 C CA . GLN A 1 83 ? 16.787 4.337 14.402 1.00 88.81 83 GLN A CA 1
ATOM 653 C C . GLN A 1 83 ? 16.381 3.107 13.588 1.00 88.81 83 GLN A C 1
ATOM 655 O O . GLN A 1 83 ? 17.152 2.152 13.507 1.00 88.81 83 GLN A O 1
ATOM 660 N N . TRP A 1 84 ? 15.188 3.136 12.986 1.00 88.19 84 TRP A N 1
ATOM 661 C CA . TRP A 1 84 ? 14.675 2.119 12.069 1.00 88.19 84 TRP A CA 1
ATOM 662 C C . TRP A 1 84 ? 14.457 2.704 10.676 1.00 88.19 84 TRP A C 1
ATOM 664 O O . TRP A 1 84 ? 14.024 3.848 10.547 1.00 88.19 84 TRP A O 1
ATOM 674 N N . SER A 1 85 ? 14.731 1.905 9.643 1.00 85.69 85 SER A N 1
ATOM 675 C CA . SER A 1 85 ? 14.274 2.196 8.283 1.00 85.69 85 SER A CA 1
ATOM 676 C C . SER A 1 85 ? 12.788 1.861 8.134 1.00 85.69 85 SER A C 1
ATOM 678 O O . SER A 1 85 ? 12.232 1.091 8.926 1.00 85.69 85 SER A O 1
ATOM 680 N N . GLY A 1 86 ? 12.159 2.398 7.083 1.00 82.31 86 GLY A N 1
ATOM 681 C CA . GLY A 1 86 ? 10.779 2.067 6.725 1.00 82.31 86 GLY A CA 1
ATOM 682 C C . GLY A 1 86 ? 10.539 0.559 6.631 1.00 82.31 86 GLY A C 1
ATOM 683 O O . GLY A 1 86 ? 9.557 0.077 7.182 1.00 82.31 86 GLY A O 1
ATOM 684 N N . ASP A 1 87 ? 11.467 -0.201 6.041 1.00 82.81 87 ASP A N 1
ATOM 685 C CA . ASP A 1 87 ? 11.334 -1.659 5.869 1.00 82.81 87 ASP A CA 1
ATOM 686 C C . ASP A 1 87 ? 11.222 -2.398 7.206 1.00 82.81 87 ASP A C 1
ATOM 688 O O . ASP A 1 87 ? 10.327 -3.222 7.393 1.00 82.81 87 ASP A O 1
ATOM 692 N N . VAL A 1 88 ? 12.076 -2.038 8.170 1.00 86.19 88 VAL A N 1
ATOM 693 C CA . VAL A 1 88 ? 12.048 -2.615 9.522 1.00 86.19 88 VAL A CA 1
ATOM 694 C C . VAL A 1 88 ? 10.747 -2.251 10.232 1.00 86.19 88 VAL A C 1
ATOM 696 O O . VAL A 1 88 ? 10.150 -3.086 10.912 1.00 86.19 88 VAL A O 1
ATOM 699 N N . TRP A 1 89 ? 10.277 -1.012 10.069 1.00 91.69 89 TRP A N 1
ATOM 700 C CA . TRP A 1 89 ? 9.004 -0.594 10.650 1.00 91.69 89 TRP A CA 1
ATOM 701 C C . TRP A 1 89 ? 7.819 -1.345 10.022 1.00 91.69 89 TRP A C 1
ATOM 703 O O . TRP A 1 89 ? 6.949 -1.792 10.767 1.00 91.69 89 TRP A O 1
ATOM 713 N N . ARG A 1 90 ? 7.799 -1.561 8.694 1.00 87.31 90 ARG A N 1
ATOM 714 C CA . ARG A 1 90 ? 6.739 -2.327 8.003 1.00 87.31 90 ARG A CA 1
ATOM 715 C C . ARG A 1 90 ? 6.709 -3.785 8.464 1.00 87.31 90 ARG A C 1
ATOM 717 O O . ARG A 1 90 ? 5.632 -4.315 8.724 1.00 87.31 90 ARG A O 1
ATOM 724 N N . GLU A 1 91 ? 7.869 -4.415 8.643 1.00 86.75 91 GLU A N 1
ATOM 725 C CA . GLU A 1 91 ? 7.965 -5.771 9.202 1.00 86.75 91 GLU A CA 1
ATOM 726 C C . GLU A 1 91 ? 7.395 -5.835 10.629 1.00 86.75 91 GLU A C 1
ATOM 728 O O . GLU A 1 91 ? 6.582 -6.702 10.948 1.00 86.75 91 GLU A O 1
ATOM 733 N N . LYS A 1 92 ? 7.749 -4.873 11.491 1.00 88.81 92 LYS A N 1
ATOM 734 C CA . LYS A 1 92 ? 7.234 -4.808 12.870 1.00 88.81 92 LYS A CA 1
ATOM 735 C C . LYS A 1 92 ? 5.741 -4.502 12.923 1.00 88.81 92 LYS A C 1
ATOM 737 O O . LYS A 1 92 ? 5.032 -5.035 13.777 1.00 88.81 92 LYS A O 1
ATOM 742 N N . TYR A 1 93 ? 5.251 -3.692 11.989 1.00 87.31 93 TYR A N 1
ATOM 743 C CA . TYR A 1 93 ? 3.825 -3.465 11.798 1.00 87.31 93 TYR A CA 1
ATOM 744 C C . TYR A 1 93 ? 3.101 -4.765 11.412 1.00 87.31 93 TYR A C 1
ATOM 746 O O . TYR A 1 93 ? 2.076 -5.080 12.018 1.00 87.31 93 TYR A O 1
ATOM 754 N N . ALA A 1 94 ? 3.657 -5.566 10.492 1.00 83.12 94 ALA A N 1
ATOM 755 C CA . ALA A 1 94 ? 3.127 -6.889 10.145 1.00 83.12 94 ALA A CA 1
ATOM 756 C C . ALA A 1 94 ? 3.090 -7.837 11.343 1.00 83.12 94 ALA A C 1
ATOM 758 O O . ALA A 1 94 ? 2.045 -8.417 11.631 1.00 83.12 94 ALA A O 1
ATOM 759 N N . ASP A 1 95 ? 4.200 -7.956 12.076 1.00 84.25 95 ASP A N 1
ATOM 760 C CA . ASP A 1 95 ? 4.285 -8.763 13.298 1.00 84.25 95 ASP A CA 1
ATOM 761 C C . ASP A 1 95 ? 3.177 -8.402 14.292 1.00 84.25 95 ASP A C 1
ATOM 763 O O . ASP A 1 95 ? 2.531 -9.287 14.854 1.00 84.25 95 ASP A O 1
ATOM 767 N N . ARG A 1 96 ? 2.908 -7.105 14.473 1.00 84.00 96 ARG A N 1
ATOM 768 C CA . ARG A 1 96 ? 1.813 -6.633 15.325 1.00 84.00 96 ARG A CA 1
ATOM 769 C C . ARG A 1 96 ? 0.441 -7.028 14.808 1.00 84.00 96 ARG A C 1
ATOM 771 O O . ARG A 1 96 ? -0.372 -7.510 15.591 1.00 84.00 96 ARG A O 1
ATOM 778 N N . GLN A 1 97 ? 0.168 -6.858 13.512 1.00 81.88 97 GLN A N 1
ATOM 779 C CA . GLN A 1 97 ? -1.117 -7.284 12.943 1.00 81.88 97 GLN A CA 1
ATOM 780 C C . GLN A 1 97 ? -1.339 -8.791 13.161 1.00 81.88 97 GLN A C 1
ATOM 782 O O . GLN A 1 97 ? -2.435 -9.195 13.550 1.00 81.88 97 GLN A O 1
ATOM 787 N N . ARG A 1 98 ? -0.283 -9.609 13.025 1.00 79.75 98 ARG A N 1
ATOM 788 C CA . ARG A 1 98 ? -0.314 -11.055 13.315 1.00 79.75 98 ARG A CA 1
ATOM 789 C C . ARG A 1 98 ? -0.607 -11.355 14.777 1.00 79.75 98 ARG A C 1
ATOM 791 O O . ARG A 1 98 ? -1.487 -12.154 15.085 1.00 79.75 98 ARG A O 1
ATOM 798 N N . GLN A 1 99 ? 0.101 -10.695 15.689 1.00 81.62 99 GLN A N 1
ATOM 799 C CA . GLN A 1 99 ? -0.101 -10.874 17.128 1.00 81.62 99 GLN A CA 1
ATOM 800 C C . GLN A 1 99 ? -1.491 -10.426 17.573 1.00 81.62 99 GLN A C 1
ATOM 802 O O . GLN A 1 99 ? -2.101 -11.079 18.420 1.00 81.62 99 GLN A O 1
ATOM 807 N N . PHE A 1 100 ? -2.005 -9.340 16.995 1.00 81.44 100 PHE A N 1
ATOM 808 C CA . PHE A 1 100 ? -3.355 -8.864 17.254 1.00 81.44 100 PHE A CA 1
ATOM 809 C C . PHE A 1 100 ? -4.397 -9.882 16.789 1.00 81.44 100 PHE A C 1
ATOM 811 O O . PHE A 1 100 ? -5.288 -10.232 17.561 1.00 81.44 100 PHE A O 1
ATOM 818 N N . PHE A 1 101 ? -4.250 -10.403 15.567 1.00 77.50 101 PHE A N 1
ATOM 819 C CA . PHE A 1 101 ? -5.115 -11.455 15.039 1.00 77.50 101 PHE A CA 1
ATOM 820 C C . PHE A 1 101 ? -5.102 -12.694 15.944 1.00 77.50 101 PHE A C 1
ATOM 822 O O . PHE A 1 101 ? -6.152 -13.124 16.413 1.00 77.50 101 PHE A O 1
ATOM 829 N N . ALA A 1 102 ? -3.915 -13.213 16.270 1.00 77.38 102 ALA A N 1
ATOM 830 C CA . ALA A 1 102 ? -3.765 -14.392 17.121 1.00 77.38 102 ALA A CA 1
ATOM 831 C C . ALA A 1 102 ? -4.353 -14.177 18.525 1.00 77.38 102 ALA A C 1
ATOM 833 O O . ALA A 1 102 ? -5.041 -15.049 19.048 1.00 77.38 102 ALA A O 1
ATOM 834 N N . SER A 1 103 ? -4.135 -12.999 19.120 1.00 76.94 103 SER A N 1
ATOM 835 C CA . SER A 1 103 ? -4.693 -12.658 20.435 1.00 76.94 103 SER A CA 1
ATOM 836 C C . SER A 1 103 ? -6.217 -12.560 20.391 1.00 76.94 103 SER A C 1
ATOM 838 O O . SER A 1 103 ? -6.881 -13.020 21.315 1.00 76.94 103 SER A O 1
ATOM 840 N N . ARG A 1 104 ? -6.789 -12.000 19.316 1.00 76.88 104 ARG A N 1
ATOM 841 C CA . ARG A 1 104 ? -8.245 -11.945 19.121 1.00 76.88 104 ARG A CA 1
ATOM 842 C C . ARG A 1 104 ? -8.838 -13.345 19.007 1.00 76.88 104 ARG A C 1
ATOM 844 O O . ARG A 1 104 ? -9.841 -13.609 19.663 1.00 76.88 104 ARG A O 1
ATOM 851 N N . GLU A 1 105 ? -8.238 -14.225 18.209 1.00 75.25 105 GLU A N 1
ATOM 852 C CA . GLU A 1 105 ? -8.720 -15.604 18.071 1.00 75.25 105 GLU A CA 1
ATOM 853 C C . GLU A 1 105 ? -8.615 -16.375 19.393 1.00 75.25 105 GLU A C 1
ATOM 855 O O . GLU A 1 105 ? -9.582 -17.019 19.794 1.00 75.25 105 GLU A O 1
ATOM 860 N N . GLN A 1 106 ? -7.516 -16.211 20.137 1.00 71.12 106 GLN A N 1
ATOM 861 C CA . GLN A 1 106 ? -7.369 -16.814 21.463 1.00 71.12 106 GLN A CA 1
ATOM 862 C C . GLN A 1 106 ? -8.420 -16.291 22.456 1.00 71.12 106 GLN A C 1
ATOM 864 O O . GLN A 1 106 ? -9.024 -17.079 23.170 1.00 71.12 106 GLN A O 1
ATOM 869 N N . ILE A 1 107 ? -8.696 -14.980 22.482 1.00 67.94 107 ILE A N 1
ATOM 870 C CA . ILE A 1 107 ? -9.722 -14.387 23.361 1.00 67.94 107 ILE A CA 1
ATOM 871 C C . ILE A 1 107 ? -11.122 -14.907 23.008 1.00 67.94 107 ILE A C 1
ATOM 873 O O . ILE A 1 107 ? -11.922 -15.174 23.907 1.00 67.94 107 ILE A O 1
ATOM 877 N N . LYS A 1 108 ? -11.432 -15.075 21.715 1.00 68.00 108 LYS A N 1
ATOM 878 C CA . LYS A 1 108 ? -12.703 -15.678 21.286 1.00 68.00 108 LYS A CA 1
ATOM 879 C C . LYS A 1 108 ? -12.852 -17.101 21.823 1.00 68.00 108 LYS A C 1
ATOM 881 O O . LYS A 1 108 ? -13.921 -17.444 22.328 1.00 68.00 108 LYS A O 1
ATOM 886 N N . GLU A 1 109 ? -11.791 -17.900 21.727 1.00 66.62 109 GLU A N 1
ATOM 887 C CA . GLU A 1 109 ? -11.759 -19.282 22.208 1.00 66.62 109 GLU A CA 1
ATOM 888 C C . GLU A 1 109 ? -11.850 -19.357 23.744 1.00 66.62 109 GLU A C 1
ATOM 890 O O . GLU A 1 109 ? -12.736 -20.029 24.277 1.00 66.62 109 GLU A O 1
ATOM 895 N N . ASP A 1 110 ? -10.992 -18.617 24.454 1.00 63.31 110 ASP A N 1
ATOM 896 C CA . ASP A 1 110 ? -10.827 -18.663 25.915 1.00 63.31 110 ASP A CA 1
ATOM 897 C C . ASP A 1 110 ? -12.094 -18.266 26.670 1.00 63.31 110 ASP A C 1
ATOM 899 O O . ASP A 1 110 ? -12.502 -18.928 27.626 1.00 63.31 110 ASP A O 1
ATOM 903 N N . PHE A 1 111 ? -12.736 -17.181 26.239 1.00 57.09 111 PHE A N 1
ATOM 904 C CA . PHE A 1 111 ? -13.932 -16.669 26.902 1.00 57.09 111 PHE A CA 1
ATOM 905 C C . PHE A 1 111 ? -15.210 -17.319 26.380 1.00 57.09 111 PHE A C 1
ATOM 907 O O . PHE A 1 111 ? -16.303 -16.891 26.760 1.00 57.09 111 PHE A O 1
ATOM 914 N N . GLN A 1 112 ? -15.079 -18.333 25.506 1.00 54.81 112 GLN A N 1
ATOM 915 C CA . GLN A 1 112 ? -16.181 -18.902 24.738 1.00 54.81 112 GLN A CA 1
ATOM 916 C C . GLN A 1 112 ? -17.093 -17.775 24.261 1.00 54.81 112 GLN A C 1
ATOM 918 O O . GLN A 1 112 ? -18.311 -17.819 24.483 1.00 54.81 112 GLN A O 1
ATOM 923 N N . ILE A 1 113 ? -16.480 -16.728 23.674 1.00 56.28 113 ILE A N 1
ATOM 924 C CA . ILE A 1 113 ? -17.204 -15.643 23.011 1.00 56.28 113 ILE A CA 1
ATOM 925 C C . ILE A 1 113 ? -17.801 -16.284 21.775 1.00 56.28 113 ILE A C 1
ATOM 927 O O . ILE A 1 113 ? -17.296 -16.246 20.657 1.00 56.28 113 ILE A O 1
ATOM 931 N N . THR A 1 114 ? -18.886 -16.969 22.053 1.00 43.31 114 THR A N 1
ATOM 932 C CA . THR A 1 114 ? -19.731 -17.665 21.138 1.00 43.31 114 THR A CA 1
ATOM 933 C C . THR A 1 114 ? -20.486 -16.551 20.427 1.00 43.31 114 THR A C 1
ATOM 935 O O . THR A 1 114 ? -21.548 -16.102 20.840 1.00 43.31 114 THR A O 1
ATOM 938 N N . PHE A 1 115 ? -19.917 -16.094 19.309 1.00 47.16 115 PHE A N 1
ATOM 939 C CA . PHE A 1 115 ? -20.762 -15.752 18.165 1.00 47.16 115 PHE A CA 1
ATOM 940 C C . PHE A 1 115 ? -21.472 -17.019 17.619 1.00 47.16 115 PHE A C 1
ATOM 942 O O . PHE A 1 115 ? -22.261 -16.938 16.680 1.00 47.16 115 PHE A O 1
ATOM 949 N N . ASP A 1 116 ? -21.232 -18.198 18.210 1.00 35.81 116 ASP A N 1
ATOM 950 C CA . ASP A 1 116 ? -22.114 -19.367 18.158 1.00 35.81 116 ASP A CA 1
ATOM 951 C C . ASP A 1 116 ? -23.427 -19.003 18.884 1.00 35.81 116 ASP A C 1
ATOM 953 O O . ASP A 1 116 ? -23.487 -18.924 20.097 1.00 35.81 116 ASP A O 1
ATOM 957 N N . GLU A 1 117 ? -24.538 -18.638 18.260 1.00 35.53 117 GLU A N 1
ATOM 958 C CA . GLU A 1 117 ? -25.245 -19.347 17.195 1.00 35.53 117 GLU A CA 1
ATOM 959 C C . GLU A 1 117 ? -25.824 -18.381 16.152 1.00 35.53 117 GLU A C 1
ATOM 961 O O . GLU A 1 117 ? -26.720 -18.716 15.371 1.00 35.53 117 GLU A O 1
ATOM 966 N N . ARG A 1 118 ? -25.302 -17.158 16.110 1.00 37.03 118 ARG A N 1
ATOM 967 C CA . ARG A 1 118 ? -25.502 -16.241 14.998 1.00 37.03 118 ARG A CA 1
ATOM 968 C C . ARG A 1 118 ? -24.190 -15.504 14.807 1.00 37.03 118 ARG A C 1
ATOM 970 O O . ARG A 1 118 ? -23.929 -14.541 15.524 1.00 37.03 118 ARG A O 1
ATOM 977 N N . LYS A 1 119 ? -23.448 -15.886 13.751 1.00 50.28 119 LYS A N 1
ATOM 978 C CA . LYS A 1 119 ? -22.735 -14.912 12.903 1.00 50.28 119 LYS A CA 1
ATOM 979 C C . LYS A 1 119 ? -23.493 -13.602 13.040 1.00 50.28 119 LYS A C 1
ATOM 981 O O . LYS A 1 119 ? -24.708 -13.648 12.789 1.00 50.28 119 LYS A O 1
ATOM 986 N N . SER A 1 120 ? -22.844 -12.523 13.492 1.00 53.56 120 SER A N 1
ATOM 987 C CA . SER A 1 120 ? -23.491 -11.212 13.598 1.00 53.56 120 SER A CA 1
ATOM 988 C C . SER A 1 120 ? -24.457 -11.064 12.427 1.00 53.56 120 SER A C 1
ATOM 990 O O . SER A 1 120 ? -24.052 -11.429 11.313 1.00 53.56 120 SER A O 1
ATOM 992 N N . PRO A 1 121 ? -25.738 -10.720 12.669 1.00 57.59 121 PRO A N 1
ATOM 993 C CA . PRO A 1 121 ? -26.804 -10.978 11.710 1.00 57.59 121 PRO A CA 1
ATOM 994 C C . PRO A 1 121 ? -26.356 -10.628 10.295 1.00 57.59 121 PRO A C 1
ATOM 996 O O . PRO A 1 121 ? -25.786 -9.555 10.122 1.00 57.59 121 PRO A O 1
ATOM 999 N N . PRO A 1 122 ? -26.506 -11.521 9.299 1.00 56.75 122 PRO A N 1
ATOM 1000 C CA . PRO A 1 122 ? -25.907 -11.309 7.989 1.00 56.75 122 PRO A CA 1
ATOM 1001 C C . PRO A 1 122 ? -26.208 -9.896 7.484 1.00 56.75 122 PRO A C 1
ATOM 1003 O O . PRO A 1 122 ? -27.379 -9.525 7.408 1.00 56.75 122 PRO A O 1
ATOM 1006 N N . LYS A 1 123 ? -25.156 -9.145 7.118 1.00 63.91 123 LYS A N 1
ATOM 1007 C CA . LYS A 1 123 ? -25.190 -7.718 6.728 1.00 63.91 123 LYS A CA 1
ATOM 1008 C C . LYS A 1 123 ? -25.271 -6.696 7.878 1.00 63.91 123 LYS A C 1
ATOM 1010 O O . LYS A 1 123 ? -25.511 -5.526 7.601 1.00 63.91 123 LYS A O 1
ATOM 1015 N N . SER A 1 124 ? -25.069 -7.093 9.133 1.00 70.75 124 SER A N 1
ATOM 1016 C CA . SER A 1 124 ? -24.902 -6.150 10.242 1.00 70.75 124 SER A CA 1
ATOM 1017 C C . SER A 1 124 ? -23.527 -5.478 10.210 1.00 70.75 124 SER A C 1
ATOM 1019 O O . SER A 1 124 ? -22.586 -5.974 9.579 1.00 70.75 124 SER A O 1
ATOM 1021 N N . VAL A 1 125 ? -23.405 -4.359 10.926 1.00 69.75 125 VAL A N 1
ATOM 1022 C CA . VAL A 1 125 ? -22.141 -3.630 11.093 1.00 69.75 125 VAL A CA 1
ATOM 1023 C C . VAL A 1 125 ? -21.079 -4.531 11.725 1.00 69.75 125 VAL A C 1
ATOM 1025 O O . VAL A 1 125 ? -19.961 -4.620 11.218 1.00 69.75 125 VAL A O 1
ATOM 1028 N N . ASN A 1 126 ? -21.453 -5.288 12.756 1.00 69.19 126 ASN A N 1
ATOM 1029 C CA . ASN A 1 126 ? -20.551 -6.233 13.414 1.00 69.19 126 ASN A CA 1
ATOM 1030 C C . ASN A 1 126 ? -20.057 -7.342 12.472 1.00 69.19 126 ASN A C 1
ATOM 1032 O O . ASN A 1 126 ? -18.876 -7.667 12.502 1.00 69.19 126 ASN A O 1
ATOM 1036 N N . ALA A 1 127 ? -20.901 -7.849 11.563 1.00 71.38 127 ALA A N 1
ATOM 1037 C CA . ALA A 1 127 ? -20.488 -8.871 10.595 1.00 71.38 127 ALA A CA 1
ATOM 1038 C C . ALA A 1 127 ? -19.400 -8.361 9.632 1.00 71.38 127 ALA A C 1
ATOM 1040 O O . ALA A 1 127 ? -18.486 -9.101 9.259 1.00 71.38 127 ALA A O 1
ATOM 1041 N N . ALA A 1 128 ? -19.495 -7.092 9.226 1.00 72.44 128 ALA A N 1
ATOM 1042 C CA . ALA A 1 128 ? -18.490 -6.448 8.387 1.00 72.44 128 ALA A CA 1
ATOM 1043 C C . ALA A 1 128 ? -17.186 -6.190 9.160 1.00 72.44 128 ALA A C 1
ATOM 1045 O O . ALA A 1 128 ? -16.105 -6.431 8.626 1.00 72.44 128 ALA A O 1
ATOM 1046 N N . ILE A 1 129 ? -17.281 -5.766 10.426 1.00 72.06 129 ILE A N 1
ATOM 1047 C CA . ILE A 1 129 ? -16.124 -5.588 11.319 1.00 72.06 129 ILE A CA 1
ATOM 1048 C C . ILE A 1 129 ? -15.405 -6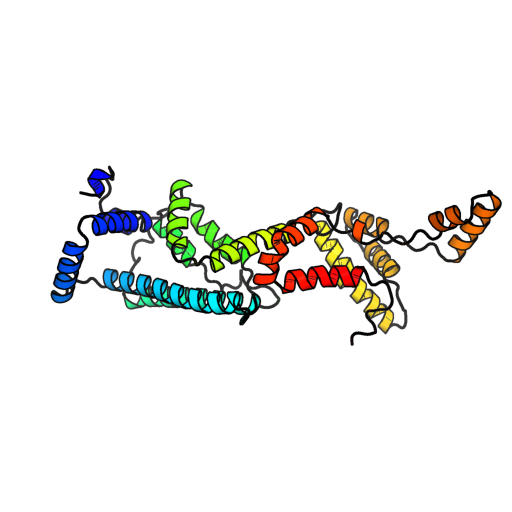.921 11.559 1.00 72.06 129 ILE A C 1
ATOM 1050 O O . ILE A 1 129 ? -14.177 -6.972 11.509 1.00 72.06 129 ILE A O 1
ATOM 1054 N N . ASP A 1 130 ? -16.145 -8.006 11.782 1.00 72.12 130 ASP A N 1
ATOM 1055 C CA . ASP A 1 130 ? -15.543 -9.325 11.950 1.00 72.12 130 ASP A CA 1
ATOM 1056 C C . ASP A 1 130 ? -14.830 -9.770 10.680 1.00 72.12 130 ASP A C 1
ATOM 1058 O O . ASP A 1 130 ? -13.661 -10.132 10.748 1.00 72.12 130 ASP A O 1
ATOM 1062 N N . THR A 1 131 ? -15.471 -9.620 9.518 1.00 79.69 131 THR A N 1
ATOM 1063 C CA . THR A 1 131 ? -14.844 -9.927 8.222 1.00 79.69 131 THR A CA 1
ATOM 1064 C C . THR A 1 131 ? -13.583 -9.082 7.986 1.00 79.69 131 THR A C 1
ATOM 1066 O O . THR A 1 131 ? -12.611 -9.578 7.426 1.00 79.69 131 THR A O 1
ATOM 1069 N N . TYR A 1 132 ? -13.569 -7.822 8.437 1.00 78.75 132 TYR A N 1
ATOM 1070 C CA . TYR A 1 132 ? -12.415 -6.922 8.351 1.00 78.75 132 TYR A CA 1
ATOM 1071 C C . TYR A 1 132 ? -11.232 -7.403 9.200 1.00 78.75 132 TYR A C 1
ATOM 1073 O O . TYR A 1 132 ? -10.086 -7.320 8.758 1.00 78.75 132 TYR A O 1
ATOM 1081 N N . PHE A 1 133 ? -11.489 -7.901 10.412 1.00 73.44 133 PHE A N 1
ATOM 1082 C CA . PHE A 1 133 ? -10.446 -8.443 11.289 1.00 73.44 133 PHE A CA 1
ATOM 1083 C C . PHE A 1 133 ? -10.083 -9.897 10.985 1.00 73.44 133 PHE A C 1
ATOM 1085 O O . PHE A 1 133 ? -9.003 -10.327 11.370 1.00 73.44 133 PHE A O 1
ATOM 1092 N N . ASP A 1 134 ? -10.941 -10.635 10.282 1.00 79.00 134 ASP A N 1
ATOM 1093 C CA . ASP A 1 134 ? -10.672 -12.002 9.829 1.00 79.00 134 ASP A CA 1
ATOM 1094 C C . ASP A 1 134 ? -9.698 -12.041 8.629 1.00 79.00 134 ASP A C 1
ATOM 1096 O O . ASP A 1 134 ? -9.234 -13.111 8.228 1.00 79.00 134 ASP A O 1
ATOM 1100 N N . VAL A 1 135 ? -9.345 -10.882 8.057 1.00 79.75 135 VAL A N 1
ATOM 1101 C CA . VAL A 1 135 ? -8.270 -10.781 7.065 1.00 79.75 135 VAL A CA 1
ATOM 1102 C C . VAL A 1 135 ? -6.926 -10.997 7.758 1.00 79.75 135 VAL A C 1
ATOM 1104 O O . VAL A 1 135 ? -6.382 -10.098 8.399 1.00 79.75 135 VAL A O 1
ATOM 1107 N N . ASN A 1 136 ? -6.384 -12.202 7.609 1.00 80.50 136 ASN A N 1
ATOM 1108 C CA . ASN A 1 136 ? -5.067 -12.556 8.116 1.00 80.50 136 ASN A CA 1
ATOM 1109 C C . ASN A 1 136 ? -3.974 -12.162 7.113 1.00 80.50 136 ASN A C 1
ATOM 1111 O O . ASN A 1 136 ? -4.039 -12.551 5.952 1.00 80.50 136 ASN A O 1
ATOM 1115 N N . VAL A 1 137 ? -2.955 -11.435 7.571 1.00 79.31 137 VAL A N 1
ATOM 1116 C CA . VAL A 1 137 ? -1.819 -11.003 6.741 1.00 79.31 137 VAL A CA 1
ATOM 1117 C C . VAL A 1 137 ? -0.935 -12.170 6.271 1.00 79.31 137 VAL A C 1
ATOM 1119 O O . VAL A 1 137 ? -0.299 -12.055 5.232 1.00 79.31 137 VAL A O 1
ATOM 1122 N N . ASP A 1 138 ? -0.939 -13.307 6.978 1.00 78.00 138 ASP A N 1
ATOM 1123 C CA . ASP A 1 138 ? -0.193 -14.520 6.587 1.00 78.00 138 ASP A CA 1
ATOM 1124 C C . ASP A 1 138 ? -0.913 -15.382 5.529 1.00 78.00 138 ASP A C 1
ATOM 1126 O O . ASP A 1 138 ? -0.446 -16.468 5.186 1.00 78.00 138 ASP A O 1
ATOM 1130 N N . ASP A 1 139 ? -2.076 -14.956 5.035 1.00 80.69 139 ASP A N 1
ATOM 1131 C CA . ASP A 1 139 ? -2.779 -15.679 3.975 1.00 80.69 139 ASP A CA 1
ATOM 1132 C C . ASP A 1 139 ? -1.943 -15.665 2.679 1.00 80.69 139 ASP A C 1
ATOM 1134 O O . ASP A 1 139 ? -1.438 -14.620 2.263 1.00 80.69 139 ASP A O 1
ATOM 1138 N N . GLU A 1 140 ? -1.806 -16.818 2.014 1.00 80.50 140 GLU A N 1
ATOM 1139 C CA . GLU A 1 140 ? -0.941 -16.992 0.833 1.00 80.50 140 GLU A CA 1
ATOM 1140 C C . GLU A 1 140 ? -1.275 -15.995 -0.289 1.00 80.50 140 GLU A C 1
ATOM 1142 O O . GLU A 1 140 ? -0.403 -15.593 -1.056 1.00 80.50 140 GLU A O 1
ATOM 1147 N N . ARG A 1 141 ? -2.532 -15.537 -0.364 1.00 83.62 141 ARG A N 1
ATOM 1148 C CA . ARG A 1 141 ? -2.975 -14.522 -1.338 1.00 83.62 141 ARG A CA 1
ATOM 1149 C C . ARG A 1 141 ? -2.334 -13.140 -1.156 1.00 83.62 141 ARG A C 1
ATOM 1151 O O . ARG A 1 141 ? -2.392 -12.345 -2.097 1.00 83.62 141 ARG A O 1
ATOM 1158 N N . PHE A 1 142 ? -1.764 -12.864 0.019 1.00 84.00 142 PHE A N 1
ATOM 1159 C CA . PHE A 1 142 ? -1.046 -11.629 0.351 1.00 84.00 142 PHE A CA 1
ATOM 1160 C C . PHE A 1 142 ? 0.472 -11.822 0.367 1.00 84.00 142 PHE A C 1
ATOM 1162 O O . PHE A 1 142 ? 1.194 -10.934 0.799 1.00 84.00 142 PHE A O 1
ATOM 1169 N N . SER A 1 143 ? 0.978 -12.972 -0.075 1.00 81.56 143 SER A N 1
ATOM 1170 C CA . SER A 1 143 ? 2.416 -13.212 -0.183 1.00 81.56 143 SER A CA 1
ATOM 1171 C C . SER A 1 143 ? 2.894 -12.926 -1.605 1.00 81.56 143 SER A C 1
ATOM 1173 O O . SER A 1 143 ? 2.387 -13.501 -2.571 1.00 81.56 143 SER A O 1
ATOM 1175 N N . LEU A 1 144 ? 3.893 -12.056 -1.739 1.00 76.31 144 LEU A N 1
ATOM 1176 C CA . LEU A 1 144 ? 4.591 -11.817 -2.998 1.00 76.31 144 LEU A CA 1
ATOM 1177 C C . LEU A 1 144 ? 5.633 -12.923 -3.258 1.00 76.31 144 LEU A C 1
ATOM 1179 O O . LEU A 1 144 ? 6.108 -13.568 -2.318 1.00 76.31 144 LEU A O 1
ATOM 1183 N N . PRO A 1 145 ? 6.035 -13.161 -4.524 1.00 70.50 145 PRO A N 1
ATOM 1184 C CA . PRO A 1 145 ? 7.021 -14.193 -4.866 1.00 70.50 145 PRO A CA 1
ATOM 1185 C C . PRO A 1 145 ? 8.391 -14.029 -4.191 1.00 70.50 145 PRO A C 1
ATOM 1187 O O . PRO A 1 145 ? 9.145 -14.995 -4.093 1.00 70.50 145 PRO A O 1
ATOM 1190 N N . ASP A 1 146 ? 8.724 -12.818 -3.745 1.00 66.00 146 ASP A N 1
ATOM 1191 C CA . ASP A 1 146 ? 9.956 -12.495 -3.020 1.00 66.00 146 ASP A CA 1
ATOM 1192 C C . ASP A 1 146 ? 9.854 -12.723 -1.497 1.00 66.00 146 ASP A C 1
ATOM 1194 O O . ASP A 1 146 ? 10.825 -12.499 -0.774 1.00 66.00 146 ASP A O 1
ATOM 1198 N N . GLY A 1 147 ? 8.702 -13.199 -1.011 1.00 70.31 147 GLY A N 1
ATOM 1199 C CA . GLY A 1 147 ? 8.429 -13.447 0.404 1.00 70.31 147 GLY A CA 1
ATOM 1200 C C . GLY A 1 147 ? 7.989 -12.209 1.188 1.00 70.31 147 GLY A C 1
ATOM 1201 O O . GLY A 1 147 ? 7.828 -12.302 2.406 1.00 70.31 147 GLY A O 1
ATOM 1202 N N . THR A 1 148 ? 7.796 -11.063 0.528 1.00 76.25 148 THR A N 1
ATOM 1203 C CA . THR A 1 148 ? 7.225 -9.863 1.153 1.00 76.25 148 THR A CA 1
ATOM 1204 C C . THR A 1 148 ? 5.694 -9.888 1.126 1.00 76.25 148 THR A C 1
ATOM 1206 O O . THR A 1 148 ? 5.078 -10.723 0.462 1.00 76.25 148 THR A O 1
ATOM 1209 N N . ILE A 1 149 ? 5.065 -9.002 1.900 1.00 77.12 149 ILE A N 1
ATOM 1210 C CA . ILE A 1 149 ? 3.604 -8.906 1.990 1.00 77.12 149 ILE A CA 1
ATOM 1211 C C . ILE A 1 149 ? 3.094 -7.957 0.900 1.00 77.12 149 ILE A C 1
ATOM 1213 O O . ILE A 1 149 ? 3.537 -6.811 0.817 1.00 77.12 149 ILE A O 1
ATOM 1217 N N . ASP A 1 150 ? 2.130 -8.431 0.115 1.00 80.31 150 ASP A N 1
ATOM 1218 C CA . ASP A 1 150 ? 1.273 -7.637 -0.763 1.00 80.31 150 ASP A CA 1
ATOM 1219 C C . ASP A 1 150 ? 0.274 -6.867 0.110 1.00 80.31 150 ASP A C 1
ATOM 1221 O O . ASP A 1 150 ? -0.836 -7.320 0.424 1.00 80.31 150 ASP A O 1
ATOM 1225 N N . TRP A 1 151 ? 0.739 -5.724 0.606 1.00 75.44 151 TRP A N 1
ATOM 1226 C CA . TRP A 1 151 ? -0.037 -4.892 1.509 1.00 75.44 151 TRP A CA 1
ATOM 1227 C C . TRP A 1 151 ? -1.277 -4.306 0.841 1.00 75.44 151 TRP A C 1
ATOM 1229 O O . TRP A 1 151 ? -2.280 -4.108 1.526 1.00 75.44 151 TRP A O 1
ATOM 1239 N N . ASP A 1 152 ? -1.231 -4.078 -0.467 1.00 72.00 152 ASP A N 1
ATOM 1240 C CA . ASP A 1 152 ? -2.318 -3.457 -1.218 1.00 72.00 152 ASP A CA 1
ATOM 1241 C C . ASP A 1 152 ? -3.482 -4.441 -1.288 1.00 72.00 152 ASP A C 1
ATOM 1243 O O . ASP A 1 152 ? -4.583 -4.136 -0.828 1.00 72.00 152 ASP A O 1
ATOM 1247 N N . ARG A 1 153 ? -3.218 -5.702 -1.666 1.00 78.62 153 ARG A N 1
ATOM 1248 C CA . ARG A 1 153 ? -4.230 -6.769 -1.580 1.00 78.62 153 ARG A CA 1
ATOM 1249 C C . ARG A 1 153 ? -4.745 -6.985 -0.164 1.00 78.62 153 ARG A C 1
ATOM 1251 O O . ARG A 1 153 ? -5.933 -7.275 0.010 1.00 78.62 153 ARG A O 1
ATOM 1258 N N . PHE A 1 154 ? -3.880 -6.887 0.844 1.00 81.88 154 PHE A N 1
ATOM 1259 C CA . PHE A 1 154 ? -4.283 -7.039 2.241 1.00 81.88 154 PHE A CA 1
ATOM 1260 C C . PHE A 1 154 ? -5.268 -5.941 2.666 1.00 81.88 154 PHE A C 1
ATOM 1262 O O . PHE A 1 154 ? -6.334 -6.244 3.214 1.00 81.88 154 PHE A O 1
ATOM 1269 N N . PHE A 1 155 ? -4.959 -4.672 2.393 1.00 79.31 155 PHE A N 1
ATOM 1270 C CA . PHE A 1 155 ? -5.850 -3.562 2.721 1.00 79.31 155 PHE A CA 1
ATOM 1271 C C . PHE A 1 155 ? -7.110 -3.559 1.852 1.00 79.31 155 PHE A C 1
ATOM 1273 O O . PHE A 1 155 ? -8.195 -3.360 2.394 1.00 79.31 155 PHE A O 1
ATOM 1280 N N . ASP A 1 156 ? -7.025 -3.916 0.572 1.00 81.94 156 ASP A N 1
ATOM 1281 C CA . ASP A 1 156 ? -8.185 -4.080 -0.311 1.00 81.94 156 ASP A CA 1
ATOM 1282 C C . ASP A 1 156 ? -9.150 -5.163 0.167 1.00 81.94 156 ASP A C 1
ATOM 1284 O O . ASP A 1 156 ? -10.377 -5.020 0.061 1.00 81.94 156 ASP A O 1
ATOM 1288 N N . ALA A 1 157 ? -8.624 -6.265 0.705 1.00 82.44 157 ALA A N 1
ATOM 1289 C CA . ALA A 1 157 ? -9.441 -7.314 1.297 1.00 82.44 157 ALA A CA 1
ATOM 1290 C C . ALA A 1 157 ? -10.190 -6.795 2.533 1.00 82.44 157 ALA A C 1
ATOM 1292 O O . ALA A 1 157 ? -11.384 -7.069 2.691 1.00 82.44 157 ALA A O 1
ATOM 1293 N N . ARG A 1 158 ? -9.518 -5.994 3.368 1.00 81.56 158 ARG A N 1
ATOM 1294 C CA . ARG A 1 158 ? -10.121 -5.335 4.534 1.00 81.56 158 ARG A CA 1
ATOM 1295 C C . ARG A 1 158 ? -11.176 -4.314 4.114 1.00 81.56 158 ARG A C 1
ATOM 1297 O O . ARG A 1 158 ? -12.290 -4.335 4.626 1.00 81.56 158 ARG A O 1
ATOM 1304 N N . ASP A 1 159 ? -10.896 -3.488 3.119 1.00 79.00 159 ASP A N 1
ATOM 1305 C CA . 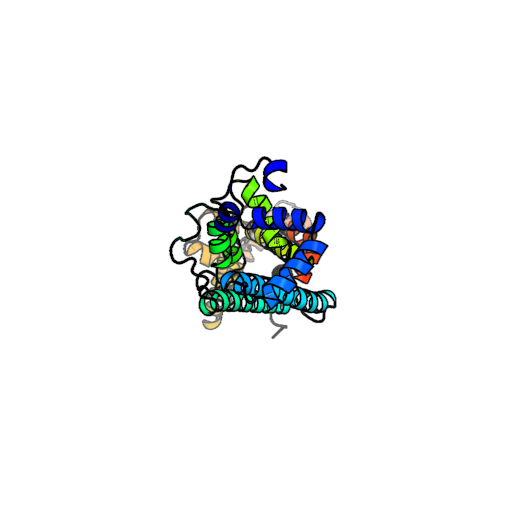ASP A 1 159 ? -11.846 -2.510 2.592 1.00 79.00 159 ASP A CA 1
ATOM 1306 C C . ASP A 1 159 ? -13.050 -3.178 1.918 1.00 79.00 159 ASP A C 1
ATOM 1308 O O . ASP A 1 159 ? -14.193 -2.728 2.050 1.00 79.00 159 ASP A O 1
ATOM 1312 N N . THR A 1 160 ? -12.824 -4.310 1.251 1.00 83.88 160 THR A N 1
ATOM 1313 C CA . THR A 1 160 ? -13.883 -5.137 0.667 1.00 83.88 160 THR A CA 1
ATOM 1314 C C . THR A 1 160 ? -14.808 -5.723 1.728 1.00 83.88 160 THR A C 1
ATOM 1316 O O . THR A 1 160 ? -16.014 -5.798 1.484 1.00 83.88 160 THR A O 1
ATOM 1319 N N . ALA A 1 161 ? -14.296 -6.050 2.917 1.00 80.94 161 ALA A N 1
ATOM 1320 C CA . ALA A 1 161 ? -15.118 -6.489 4.044 1.00 80.94 161 ALA A CA 1
ATOM 1321 C C . ALA A 1 161 ? -16.155 -5.435 4.473 1.00 80.94 161 ALA A C 1
ATOM 1323 O O . ALA A 1 161 ? -17.228 -5.784 4.964 1.00 80.94 161 ALA A O 1
ATOM 1324 N N . LEU A 1 162 ? -15.867 -4.152 4.231 1.00 80.19 162 LEU A N 1
ATOM 1325 C CA . LEU A 1 162 ? -16.720 -3.025 4.608 1.00 80.19 162 LEU A CA 1
ATOM 1326 C C . LEU A 1 162 ? -17.662 -2.558 3.485 1.00 80.19 162 LEU A C 1
ATOM 1328 O O . LEU A 1 162 ? -18.604 -1.816 3.755 1.00 80.19 162 LEU A O 1
ATOM 1332 N N . LYS A 1 163 ? -17.463 -3.002 2.233 1.00 83.25 163 LYS A N 1
ATOM 1333 C CA . LYS A 1 163 ? -18.328 -2.660 1.078 1.00 83.25 163 LYS A CA 1
ATOM 1334 C C . LYS A 1 163 ? -19.826 -2.953 1.272 1.00 83.25 163 LYS A C 1
ATOM 1336 O O . LYS A 1 163 ? -20.622 -2.217 0.692 1.00 83.25 163 LYS A O 1
ATOM 1341 N N . PRO A 1 164 ? -20.252 -3.989 2.025 1.00 79.31 164 PRO A N 1
ATOM 1342 C CA . PRO A 1 164 ? -21.674 -4.240 2.265 1.00 79.31 164 PRO A CA 1
ATOM 1343 C C . PRO A 1 164 ? -22.380 -3.174 3.118 1.00 79.31 164 PRO A C 1
ATOM 1345 O O . PRO A 1 164 ? -23.610 -3.170 3.156 1.00 79.31 164 PRO A O 1
ATOM 1348 N N . LEU A 1 165 ? -21.633 -2.311 3.814 1.00 73.06 165 LEU A N 1
ATOM 1349 C CA . LEU A 1 165 ? -22.181 -1.267 4.678 1.00 73.06 165 LEU A CA 1
ATOM 1350 C C . LEU A 1 165 ? -22.694 -0.068 3.874 1.00 73.06 165 LEU A C 1
ATOM 1352 O O . LEU A 1 165 ? -22.220 0.223 2.773 1.00 73.06 165 LEU A O 1
ATOM 1356 N N . SER A 1 166 ? -23.646 0.671 4.449 1.00 73.25 166 SER A N 1
ATOM 1357 C CA . SER A 1 166 ? -24.040 1.970 3.900 1.00 73.25 166 SER A CA 1
ATOM 1358 C C . SER A 1 166 ? -22.848 2.947 3.936 1.00 73.25 166 SER A C 1
ATOM 1360 O O . SER A 1 166 ? -21.968 2.794 4.785 1.00 73.25 166 SER A O 1
ATOM 1362 N N . PRO A 1 167 ? -22.786 3.976 3.068 1.00 70.06 167 PRO A N 1
ATOM 1363 C CA . PRO A 1 167 ? -21.692 4.950 3.105 1.00 70.06 167 PRO A CA 1
ATOM 1364 C C . PRO A 1 167 ? -21.510 5.619 4.476 1.00 70.06 167 PRO A C 1
ATOM 1366 O O . PRO A 1 167 ? -20.378 5.798 4.915 1.00 70.06 167 PRO A O 1
ATOM 1369 N N . SER A 1 168 ? -22.606 5.935 5.175 1.00 67.75 168 SER A N 1
ATOM 1370 C CA . SER A 1 168 ? -22.564 6.513 6.525 1.00 67.75 168 SER A CA 1
ATOM 1371 C C . SER A 1 168 ? -22.024 5.532 7.565 1.00 67.75 168 SER A C 1
ATOM 1373 O O . SER A 1 168 ? -21.182 5.911 8.377 1.00 67.75 168 SER A O 1
ATOM 1375 N N . ASP A 1 169 ? -22.451 4.267 7.516 1.00 69.19 169 ASP A N 1
ATOM 1376 C CA . ASP A 1 169 ? -21.950 3.239 8.435 1.00 69.19 169 ASP A CA 1
ATOM 1377 C C . ASP A 1 169 ? -20.491 2.911 8.155 1.00 69.19 169 ASP A C 1
ATOM 1379 O O . ASP A 1 169 ? -19.715 2.752 9.089 1.00 69.19 169 ASP A O 1
ATOM 1383 N N . ARG A 1 170 ? -20.082 2.881 6.882 1.00 73.19 170 ARG A N 1
ATOM 1384 C CA . ARG A 1 170 ? -18.681 2.685 6.508 1.00 73.19 170 ARG A CA 1
ATOM 1385 C C . ARG A 1 170 ? -17.806 3.796 7.080 1.00 73.19 170 ARG A C 1
ATOM 1387 O O . ARG A 1 170 ? -16.783 3.477 7.672 1.00 73.19 170 ARG A O 1
ATOM 1394 N N . THR A 1 171 ? -18.189 5.069 6.955 1.00 71.00 171 THR A N 1
ATOM 1395 C CA . THR A 1 171 ? -17.419 6.179 7.544 1.00 71.00 171 THR A CA 1
ATOM 1396 C C . THR A 1 171 ? -17.288 6.032 9.057 1.00 71.00 171 THR A C 1
ATOM 1398 O O . THR A 1 171 ? -16.174 6.059 9.573 1.00 71.00 171 THR A O 1
ATOM 1401 N N . ARG A 1 172 ? -18.397 5.786 9.757 1.00 75.69 172 ARG A N 1
ATOM 1402 C CA . ARG A 1 172 ? -18.420 5.627 11.218 1.00 75.69 172 ARG A CA 1
ATOM 1403 C C . ARG A 1 172 ? -17.603 4.425 11.697 1.00 75.69 172 ARG A C 1
ATOM 1405 O O . ARG A 1 172 ? -16.818 4.531 12.635 1.00 75.69 172 ARG A O 1
ATOM 1412 N N . VAL A 1 173 ? -17.740 3.283 11.024 1.00 70.81 173 VAL A N 1
ATOM 1413 C CA . VAL A 1 173 ? -16.939 2.082 11.292 1.00 70.81 173 VAL A CA 1
ATOM 1414 C C . VAL A 1 173 ? -15.464 2.360 11.046 1.00 70.81 173 VAL A C 1
ATOM 1416 O O . VAL A 1 173 ? -14.637 1.980 11.866 1.00 70.81 173 VAL A O 1
ATOM 1419 N N . MET A 1 174 ? -15.115 3.056 9.963 1.00 72.31 174 MET A N 1
ATOM 1420 C CA . MET A 1 174 ? -13.728 3.421 9.683 1.00 72.31 174 MET A CA 1
ATOM 1421 C C . MET A 1 174 ? -13.162 4.358 10.747 1.00 72.31 174 MET A C 1
ATOM 1423 O O . MET A 1 174 ? -12.039 4.141 11.182 1.00 72.31 174 MET A O 1
ATOM 1427 N N . GLU A 1 175 ? -13.910 5.356 11.210 1.00 71.44 175 GLU A N 1
ATOM 1428 C CA . GLU A 1 175 ? -13.491 6.221 12.321 1.00 71.44 175 GLU A CA 1
ATOM 1429 C C . GLU A 1 175 ? -13.274 5.419 13.610 1.00 71.44 175 GLU A C 1
ATOM 1431 O O . GLU A 1 175 ? -12.249 5.580 14.276 1.00 71.44 175 GLU A O 1
ATOM 1436 N N . TRP A 1 176 ? -14.178 4.486 13.919 1.00 71.94 176 TRP A N 1
ATOM 1437 C CA . TRP A 1 176 ? -14.052 3.595 15.072 1.00 71.94 176 TRP A CA 1
ATOM 1438 C C . TRP A 1 176 ? -12.828 2.670 14.976 1.00 71.94 176 TRP A C 1
ATOM 1440 O O . TRP A 1 176 ? -12.079 2.533 15.943 1.00 71.94 176 TRP A O 1
ATOM 1450 N N . LEU A 1 177 ? -12.584 2.072 13.805 1.00 74.62 177 LEU A N 1
ATOM 1451 C CA . LEU A 1 177 ? -11.414 1.226 13.543 1.00 74.62 177 LEU A CA 1
ATOM 1452 C C . LEU A 1 177 ? -10.107 2.028 13.625 1.00 74.62 177 LEU A C 1
ATOM 1454 O O . LEU A 1 177 ? -9.118 1.540 14.169 1.00 74.62 177 LEU A O 1
ATOM 1458 N N . ARG A 1 178 ? -10.117 3.267 13.120 1.00 74.75 178 ARG A N 1
ATOM 1459 C CA . ARG A 1 178 ? -8.951 4.160 13.041 1.00 74.75 178 ARG A CA 1
ATOM 1460 C C . ARG A 1 178 ? -8.655 4.910 14.338 1.00 74.75 178 ARG A C 1
ATOM 1462 O O . ARG A 1 178 ? -7.598 5.521 14.433 1.00 74.75 178 ARG A O 1
ATOM 1469 N N . LYS A 1 179 ? -9.519 4.840 15.359 1.00 73.62 179 LYS A N 1
ATOM 1470 C CA . LYS A 1 179 ? -9.293 5.471 16.677 1.00 73.62 179 LYS A CA 1
ATOM 1471 C C . LYS A 1 179 ? -7.935 5.104 17.295 1.00 73.62 179 LYS A C 1
ATOM 1473 O O . LYS A 1 179 ? -7.360 5.901 18.033 1.00 73.62 179 LYS A O 1
ATOM 1478 N N . PHE A 1 180 ? -7.431 3.907 16.997 1.00 70.44 180 PHE A N 1
ATOM 1479 C CA . PHE A 1 180 ? -6.156 3.399 17.510 1.00 70.44 180 PHE A CA 1
ATOM 1480 C C . PHE A 1 180 ? -4.989 3.556 16.527 1.00 70.44 180 PHE A C 1
ATOM 1482 O O . PHE A 1 180 ? -3.854 3.240 16.887 1.00 70.44 180 PHE A O 1
ATOM 1489 N N . ASP A 1 181 ? -5.234 4.055 15.311 1.00 76.69 181 ASP A N 1
ATOM 1490 C CA . ASP A 1 181 ? -4.161 4.329 14.362 1.00 76.69 181 ASP A CA 1
ATOM 1491 C C . ASP A 1 181 ? -3.347 5.529 14.843 1.00 76.69 181 ASP A C 1
ATOM 1493 O O . ASP A 1 181 ? -3.872 6.594 15.174 1.00 76.69 181 ASP A O 1
ATOM 1497 N N . THR A 1 182 ? -2.029 5.369 14.871 1.00 84.06 182 THR A N 1
ATOM 1498 C CA . THR A 1 182 ? -1.130 6.480 15.164 1.00 84.06 182 THR A CA 1
ATOM 1499 C C . THR A 1 182 ? -1.009 7.403 13.943 1.00 84.06 182 THR A C 1
ATOM 1501 O O . THR A 1 182 ? -1.282 6.989 12.807 1.00 84.06 182 THR A O 1
ATOM 1504 N N . PRO A 1 183 ? -0.549 8.657 14.125 1.00 86.38 183 PRO A N 1
ATOM 1505 C CA . PRO A 1 183 ? -0.258 9.543 12.998 1.00 86.38 183 PRO A CA 1
ATOM 1506 C C . PRO A 1 183 ? 0.687 8.901 11.971 1.00 86.38 183 PRO A C 1
ATOM 1508 O O . PRO A 1 183 ? 0.458 9.014 10.772 1.00 86.38 183 PRO A O 1
ATOM 1511 N N . THR A 1 184 ? 1.683 8.139 12.432 1.00 87.19 184 THR A N 1
ATOM 1512 C CA . THR A 1 184 ? 2.634 7.414 11.575 1.00 87.19 184 THR A CA 1
ATOM 1513 C C . THR A 1 184 ? 1.956 6.330 10.738 1.00 87.19 184 THR A C 1
ATOM 1515 O O . THR A 1 184 ? 2.261 6.206 9.560 1.00 87.19 184 THR A O 1
ATOM 1518 N N . VAL A 1 185 ? 1.008 5.571 11.302 1.00 85.69 185 VAL A N 1
ATOM 1519 C CA . VAL A 1 185 ? 0.224 4.576 10.541 1.00 85.69 1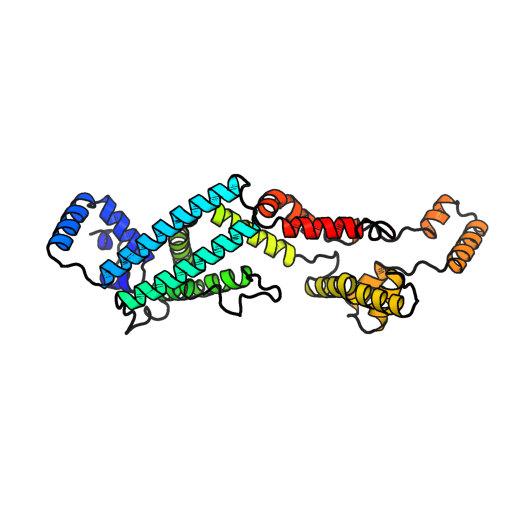85 VAL A CA 1
ATOM 1520 C C . VAL A 1 185 ? -0.663 5.261 9.499 1.00 85.69 185 VAL A C 1
ATOM 1522 O O . VAL A 1 185 ? -0.842 4.749 8.396 1.00 85.69 185 VAL A O 1
ATOM 1525 N N . THR A 1 186 ? -1.185 6.447 9.815 1.00 85.25 186 THR A N 1
ATOM 1526 C CA . THR A 1 186 ? -1.957 7.247 8.853 1.00 85.25 186 THR A CA 1
ATOM 1527 C C . THR A 1 186 ? -1.079 7.735 7.698 1.00 85.25 186 THR A C 1
ATOM 1529 O O . THR A 1 186 ? -1.487 7.648 6.544 1.00 85.25 186 THR A O 1
ATOM 1532 N N . GLU A 1 187 ? 0.131 8.221 7.985 1.00 86.50 187 GLU A N 1
ATOM 1533 C CA . GLU A 1 187 ? 1.116 8.575 6.955 1.00 86.50 187 GLU A CA 1
ATOM 1534 C C . GLU A 1 187 ? 1.546 7.355 6.139 1.00 86.50 187 GLU A C 1
ATOM 1536 O O . GLU A 1 187 ? 1.639 7.443 4.922 1.00 86.50 187 GLU A O 1
ATOM 1541 N N . PHE A 1 188 ? 1.746 6.203 6.777 1.00 87.12 188 PHE A N 1
ATOM 1542 C CA . PHE A 1 188 ? 2.099 4.969 6.084 1.00 87.12 188 PHE A CA 1
ATOM 1543 C C . PHE A 1 188 ? 1.052 4.576 5.034 1.00 87.12 188 PHE A C 1
ATOM 1545 O O . PHE A 1 188 ? 1.412 4.275 3.901 1.00 87.12 188 PHE A O 1
ATOM 1552 N N . ARG A 1 189 ? -0.241 4.653 5.371 1.00 81.94 189 ARG A N 1
ATOM 1553 C CA . ARG A 1 189 ? -1.319 4.383 4.405 1.00 81.94 189 ARG A CA 1
ATOM 1554 C C . ARG A 1 189 ? -1.327 5.370 3.241 1.00 81.94 189 ARG A C 1
ATOM 1556 O O . ARG A 1 189 ? -1.496 4.955 2.107 1.00 81.94 189 ARG A O 1
ATOM 1563 N N . LYS A 1 190 ? -1.071 6.656 3.496 1.00 84.81 190 LYS A N 1
ATOM 1564 C CA . LYS A 1 190 ? -0.890 7.634 2.408 1.00 84.81 190 LYS A CA 1
ATOM 1565 C C . LYS A 1 190 ? 0.318 7.293 1.540 1.00 84.81 190 LYS A C 1
ATOM 1567 O O . LYS A 1 190 ? 0.263 7.444 0.331 1.00 84.81 190 LYS A O 1
ATOM 1572 N N . ALA A 1 191 ? 1.408 6.826 2.150 1.00 82.31 191 ALA A N 1
ATOM 1573 C CA . ALA A 1 191 ? 2.586 6.384 1.414 1.00 82.31 191 ALA A CA 1
ATOM 1574 C C . ALA A 1 191 ? 2.249 5.214 0.481 1.00 82.31 191 ALA A C 1
ATOM 1576 O O . ALA A 1 191 ? 2.812 5.139 -0.600 1.00 82.31 191 ALA A O 1
ATOM 1577 N N . GLN A 1 192 ? 1.335 4.328 0.886 1.00 78.62 192 GLN A N 1
ATOM 1578 C CA . GLN A 1 192 ? 0.832 3.256 0.027 1.00 78.62 192 GLN A CA 1
ATOM 1579 C C . GLN A 1 192 ? -0.014 3.770 -1.120 1.00 78.62 192 GLN A C 1
ATOM 1581 O O . GLN A 1 192 ? 0.291 3.427 -2.247 1.00 78.62 192 GLN A O 1
ATOM 1586 N N . GLU A 1 193 ? -0.977 4.654 -0.856 1.00 79.50 193 GLU A N 1
ATOM 1587 C CA . GLU A 1 193 ? -1.782 5.274 -1.919 1.00 79.50 193 GLU A CA 1
ATOM 1588 C C . GLU A 1 193 ? -0.883 5.919 -2.991 1.00 79.50 193 GLU A C 1
ATOM 1590 O O . GLU A 1 193 ? -1.142 5.795 -4.183 1.00 79.50 193 GLU A O 1
ATOM 1595 N N . VAL A 1 194 ? 0.225 6.543 -2.578 1.00 79.75 194 VAL A N 1
ATOM 1596 C CA . VAL A 1 194 ? 1.241 7.078 -3.498 1.00 79.75 194 VAL A CA 1
ATOM 1597 C C . VAL A 1 194 ? 1.987 5.969 -4.240 1.00 79.75 194 VAL A C 1
ATOM 1599 O O . VAL A 1 194 ? 2.251 6.101 -5.431 1.00 79.75 194 VAL A O 1
ATOM 1602 N N . VAL A 1 195 ? 2.398 4.899 -3.553 1.00 76.12 195 VAL A N 1
ATOM 1603 C CA . VAL A 1 195 ? 3.059 3.754 -4.196 1.00 76.12 195 VAL A CA 1
ATOM 1604 C C . VAL A 1 195 ? 2.143 3.143 -5.256 1.00 76.12 195 VAL A C 1
ATOM 1606 O O . VAL A 1 195 ? 2.600 2.935 -6.381 1.00 76.12 195 VAL A O 1
ATOM 1609 N N . ASP A 1 196 ? 0.867 2.950 -4.934 1.00 72.94 196 ASP A N 1
ATOM 1610 C CA . ASP A 1 196 ? -0.166 2.487 -5.857 1.00 72.94 196 ASP A CA 1
ATOM 1611 C C . ASP A 1 196 ? -0.258 3.426 -7.052 1.00 72.94 196 ASP A C 1
ATOM 1613 O O . ASP A 1 196 ? -0.081 2.990 -8.184 1.00 72.94 196 ASP A O 1
ATOM 1617 N N . GLU A 1 197 ? -0.401 4.731 -6.821 1.00 78.06 197 GLU A N 1
ATOM 1618 C CA . GLU A 1 197 ? -0.476 5.730 -7.889 1.00 78.06 197 GLU A CA 1
ATOM 1619 C C . GLU A 1 197 ? 0.762 5.692 -8.807 1.00 78.06 197 GLU A C 1
ATOM 1621 O O . GLU A 1 197 ? 0.646 5.747 -10.035 1.00 78.06 197 GLU A O 1
ATOM 1626 N N . VAL A 1 198 ? 1.963 5.512 -8.242 1.00 75.38 198 VAL A N 1
ATOM 1627 C CA . VAL A 1 198 ? 3.216 5.357 -9.002 1.00 75.38 198 VAL A CA 1
ATOM 1628 C C . VAL A 1 198 ? 3.208 4.093 -9.863 1.00 75.38 198 VAL A C 1
ATOM 1630 O O . VAL A 1 198 ? 3.744 4.114 -10.977 1.00 75.38 198 VAL A O 1
ATOM 1633 N N . PHE A 1 199 ? 2.678 2.977 -9.356 1.00 74.06 199 PHE A N 1
ATOM 1634 C CA . PHE A 1 199 ? 2.658 1.701 -10.074 1.00 74.06 199 PHE A CA 1
ATOM 1635 C C . PHE A 1 199 ? 1.474 1.559 -11.029 1.00 74.06 199 PHE A C 1
ATOM 1637 O O . PHE A 1 199 ? 1.645 0.923 -12.062 1.00 74.06 199 PHE A O 1
ATOM 1644 N N . GLU A 1 200 ? 0.342 2.207 -10.769 1.00 77.12 200 GLU A N 1
ATOM 1645 C CA . GLU A 1 200 ? -0.796 2.316 -11.684 1.00 77.12 200 GLU A CA 1
ATOM 1646 C C . GLU A 1 200 ? -0.504 3.285 -12.838 1.00 77.12 200 GLU A C 1
ATOM 1648 O O . GLU A 1 200 ? -0.994 3.106 -13.959 1.00 77.12 200 GLU A O 1
ATOM 1653 N N . THR A 1 201 ? 0.354 4.283 -12.602 1.00 76.00 201 THR A N 1
ATOM 1654 C CA . THR A 1 201 ? 0.808 5.205 -13.643 1.00 76.00 201 THR A CA 1
ATOM 1655 C C . THR A 1 201 ? 1.820 4.517 -14.568 1.00 76.00 201 THR A C 1
ATOM 1657 O O . THR A 1 201 ? 2.891 4.072 -14.120 1.00 76.00 201 THR A O 1
ATOM 1660 N N . PRO A 1 202 ? 1.561 4.473 -15.893 1.00 80.00 202 PRO A N 1
ATOM 1661 C CA . PRO A 1 202 ? 2.469 3.846 -16.841 1.00 80.00 202 PRO A CA 1
ATOM 1662 C C . PRO A 1 202 ? 3.874 4.430 -16.730 1.00 80.00 202 PRO A C 1
ATOM 1664 O O . PRO A 1 202 ? 4.072 5.642 -16.833 1.00 80.00 202 PRO A O 1
ATOM 1667 N N . LYS A 1 203 ? 4.867 3.554 -16.548 1.00 77.19 203 LYS A N 1
ATOM 1668 C CA . LYS A 1 203 ? 6.277 3.945 -16.411 1.00 77.19 203 LYS A CA 1
ATOM 1669 C C . LYS A 1 203 ? 6.799 4.691 -17.634 1.00 77.19 203 LYS A C 1
ATOM 1671 O O . LYS A 1 203 ? 7.569 5.644 -17.521 1.00 77.19 203 LYS A O 1
ATOM 1676 N N . TYR A 1 204 ? 6.409 4.219 -18.812 1.00 81.62 204 TYR A N 1
ATOM 1677 C CA . TYR A 1 204 ? 6.898 4.722 -20.081 1.00 81.62 204 TYR A CA 1
ATOM 1678 C C . TYR A 1 204 ? 5.863 5.614 -20.745 1.00 81.62 204 TYR A C 1
ATOM 1680 O O . TYR A 1 204 ? 4.690 5.266 -20.871 1.00 81.62 204 TYR A O 1
ATOM 1688 N N . LYS A 1 205 ? 6.331 6.754 -21.245 1.00 80.00 205 LYS A N 1
ATOM 1689 C CA . LYS A 1 205 ? 5.507 7.684 -22.002 1.00 80.00 205 LYS A CA 1
ATOM 1690 C C . LYS A 1 205 ? 4.948 7.015 -23.261 1.00 80.00 205 LYS A C 1
ATOM 1692 O O . LYS A 1 205 ? 5.680 6.332 -23.983 1.00 80.00 205 LYS A O 1
ATOM 1697 N N . ASP A 1 206 ? 3.690 7.317 -23.571 1.00 82.31 206 ASP A N 1
ATOM 1698 C CA . ASP A 1 206 ? 2.944 6.815 -24.734 1.00 82.31 206 ASP A CA 1
ATOM 1699 C C . ASP A 1 206 ? 2.604 5.308 -24.681 1.00 82.31 206 ASP A C 1
ATOM 1701 O O . ASP A 1 206 ? 2.193 4.761 -25.704 1.00 82.31 206 ASP A O 1
ATOM 1705 N N . LEU A 1 207 ? 2.779 4.646 -23.529 1.00 84.56 207 LEU A N 1
ATOM 1706 C CA . LEU A 1 207 ? 2.343 3.268 -23.281 1.00 84.56 207 LEU A CA 1
ATOM 1707 C C . LEU A 1 207 ? 1.276 3.231 -22.179 1.00 84.56 207 LEU A C 1
ATOM 1709 O O . LEU A 1 207 ? 1.247 4.085 -21.297 1.00 84.56 207 LEU A O 1
ATOM 1713 N N . THR A 1 208 ? 0.401 2.230 -22.237 1.00 86.38 208 THR A N 1
ATOM 1714 C CA . THR A 1 208 ? -0.463 1.831 -21.113 1.00 86.38 208 THR A CA 1
ATOM 1715 C C . THR A 1 208 ? 0.352 1.094 -20.047 1.00 86.38 208 THR A C 1
ATOM 1717 O O . THR A 1 208 ? 1.515 0.762 -20.277 1.00 86.38 208 THR A O 1
ATOM 1720 N N . LEU A 1 209 ? -0.247 0.822 -18.885 1.00 79.19 209 LEU A N 1
ATOM 1721 C CA . LEU A 1 209 ? 0.425 0.104 -17.802 1.00 79.19 209 LEU A CA 1
ATOM 1722 C C . LEU A 1 209 ? 0.903 -1.286 -18.250 1.00 79.19 209 LEU A C 1
ATOM 1724 O O . LEU A 1 209 ? 2.095 -1.567 -18.186 1.00 79.19 209 LEU A O 1
ATOM 1728 N N . GLU A 1 210 ? 0.005 -2.098 -18.811 1.00 81.06 210 GLU A N 1
ATOM 1729 C CA . GLU A 1 210 ? 0.301 -3.461 -19.282 1.00 81.06 210 GLU A CA 1
ATOM 1730 C C . GLU A 1 210 ? 1.381 -3.476 -20.381 1.00 81.06 210 GLU A C 1
ATOM 1732 O O . GLU A 1 210 ? 2.333 -4.256 -20.338 1.00 81.06 210 GLU A O 1
ATOM 1737 N N . GLN A 1 211 ? 1.296 -2.548 -21.339 1.00 84.56 211 GLN A N 1
ATOM 1738 C CA . GLN A 1 211 ? 2.329 -2.372 -22.367 1.00 84.56 211 GLN A CA 1
ATOM 1739 C C . GLN A 1 211 ? 3.664 -1.904 -21.769 1.00 84.56 211 GLN A C 1
ATOM 1741 O O . GLN A 1 211 ? 4.737 -2.264 -22.255 1.00 84.56 211 GLN A O 1
ATOM 1746 N N . GLY A 1 212 ? 3.610 -1.068 -20.732 1.00 82.75 212 GLY A N 1
ATOM 1747 C CA . GLY A 1 212 ? 4.777 -0.576 -20.018 1.00 82.75 212 GLY A CA 1
ATOM 1748 C C . GLY A 1 212 ? 5.488 -1.683 -19.242 1.00 82.75 212 GLY A C 1
ATOM 1749 O O . GLY A 1 212 ? 6.714 -1.750 -19.283 1.00 82.75 212 GLY A O 1
ATOM 1750 N N . GLU A 1 213 ? 4.737 -2.576 -18.600 1.00 80.25 213 GLU A N 1
ATOM 1751 C CA . GLU A 1 213 ? 5.255 -3.783 -17.947 1.00 80.25 213 GLU A CA 1
ATOM 1752 C C . GLU A 1 213 ? 5.871 -4.753 -18.958 1.00 80.25 213 GLU A C 1
ATOM 1754 O O . GLU A 1 213 ? 6.964 -5.273 -18.730 1.00 80.25 213 GLU A O 1
ATOM 1759 N N . GLU A 1 214 ? 5.225 -4.956 -20.114 1.00 81.94 214 GLU A N 1
ATOM 1760 C CA . GLU A 1 214 ? 5.796 -5.744 -21.210 1.00 81.94 214 GLU A CA 1
ATOM 1761 C C . GLU A 1 214 ? 7.123 -5.139 -21.692 1.00 81.94 214 GLU A C 1
ATOM 1763 O O . GLU A 1 214 ? 8.115 -5.859 -21.835 1.00 81.94 214 GLU A O 1
ATOM 1768 N N . ALA A 1 215 ? 7.176 -3.818 -21.883 1.00 83.06 215 ALA A N 1
ATOM 1769 C CA . ALA A 1 215 ? 8.401 -3.120 -22.253 1.00 83.06 215 ALA A CA 1
ATOM 1770 C C . ALA A 1 215 ? 9.491 -3.230 -21.170 1.00 83.06 215 ALA A C 1
ATOM 1772 O O . ALA A 1 215 ? 10.660 -3.420 -21.513 1.00 83.06 215 ALA A O 1
ATOM 1773 N N . ASP A 1 216 ? 9.139 -3.135 -19.881 1.00 81.50 216 ASP A N 1
ATOM 1774 C CA . ASP A 1 216 ? 10.093 -3.241 -18.767 1.00 81.50 216 ASP A CA 1
ATOM 1775 C C . ASP A 1 216 ? 10.702 -4.646 -18.700 1.00 81.50 216 ASP A C 1
ATOM 1777 O O . ASP A 1 216 ? 11.927 -4.775 -18.665 1.00 81.50 216 ASP A O 1
ATOM 1781 N N . ARG A 1 217 ? 9.870 -5.691 -18.804 1.00 81.62 217 ARG A N 1
ATOM 1782 C CA . ARG A 1 217 ? 10.310 -7.092 -18.892 1.00 81.62 217 ARG A CA 1
ATOM 1783 C C . ARG A 1 217 ? 11.263 -7.308 -20.065 1.00 81.62 217 ARG A C 1
ATOM 1785 O O . ARG A 1 217 ? 12.346 -7.861 -19.886 1.00 81.62 217 ARG A O 1
ATOM 1792 N N . ILE A 1 218 ? 10.921 -6.806 -21.252 1.00 80.12 218 ILE A N 1
ATOM 1793 C CA . ILE A 1 218 ? 11.793 -6.936 -22.428 1.00 80.12 218 ILE A CA 1
ATOM 1794 C C . ILE A 1 218 ? 13.151 -6.278 -22.169 1.00 80.12 218 ILE A C 1
ATOM 1796 O O . ILE A 1 218 ? 14.200 -6.860 -22.443 1.00 80.12 218 ILE A O 1
ATOM 1800 N N . LEU A 1 219 ? 13.151 -5.051 -21.647 1.00 81.00 219 LEU A N 1
ATOM 1801 C CA . LEU A 1 219 ? 14.367 -4.260 -21.481 1.00 81.00 219 LEU A CA 1
ATOM 1802 C C . LEU A 1 219 ? 15.255 -4.740 -20.329 1.00 81.00 219 LEU A C 1
ATOM 1804 O O . LEU A 1 219 ? 16.481 -4.603 -20.423 1.00 81.00 219 LEU A O 1
ATOM 1808 N N . ASN A 1 220 ? 14.670 -5.264 -19.256 1.00 79.56 220 ASN A N 1
ATOM 1809 C CA . ASN A 1 220 ? 15.386 -5.554 -18.013 1.00 79.56 220 ASN A CA 1
ATOM 1810 C C . ASN A 1 220 ? 15.547 -7.052 -17.733 1.00 79.56 220 ASN A C 1
ATOM 1812 O O . ASN A 1 220 ? 16.404 -7.413 -16.933 1.00 79.56 220 ASN A O 1
ATOM 1816 N N . GLU A 1 221 ? 14.806 -7.919 -18.423 1.00 77.38 221 GLU A N 1
ATOM 1817 C CA . GLU A 1 221 ? 14.930 -9.374 -18.294 1.00 77.38 221 GLU A CA 1
ATOM 1818 C C . GLU A 1 221 ? 15.359 -10.006 -19.621 1.00 77.38 221 GLU A C 1
ATOM 1820 O O . GLU A 1 221 ? 16.451 -10.572 -19.712 1.00 77.38 221 GLU A O 1
ATOM 1825 N N . ASP A 1 222 ? 14.559 -9.866 -20.682 1.00 77.94 222 ASP A N 1
ATOM 1826 C CA . ASP A 1 222 ? 14.787 -10.602 -21.934 1.00 77.94 222 ASP A CA 1
ATOM 1827 C C . ASP A 1 222 ? 16.058 -10.155 -22.660 1.00 77.94 222 ASP A C 1
ATOM 1829 O O . ASP A 1 222 ? 16.856 -10.981 -23.115 1.00 77.94 222 ASP A O 1
ATOM 1833 N N . VAL A 1 223 ? 16.274 -8.842 -22.756 1.00 77.81 223 VAL A N 1
ATOM 1834 C CA . VAL A 1 223 ? 17.455 -8.261 -23.403 1.00 77.81 223 VAL A CA 1
ATOM 1835 C C . VAL A 1 223 ? 18.738 -8.629 -22.649 1.00 77.81 223 VAL A C 1
ATOM 1837 O O . VAL A 1 223 ? 19.633 -9.183 -23.290 1.00 77.81 223 VAL A O 1
ATOM 1840 N N . PRO A 1 224 ? 18.859 -8.421 -21.321 1.00 77.94 224 PRO A N 1
ATOM 1841 C CA . PRO A 1 224 ? 20.031 -8.870 -20.570 1.00 77.94 224 PRO A CA 1
ATOM 1842 C C . PRO A 1 224 ? 20.273 -10.381 -20.652 1.00 77.94 224 PRO A C 1
ATOM 1844 O O . PRO A 1 224 ? 21.423 -10.806 -20.795 1.00 77.94 224 PRO A O 1
ATOM 1847 N N . ASN A 1 225 ? 19.216 -11.201 -20.627 1.00 75.25 225 ASN A N 1
ATOM 1848 C CA . ASN A 1 225 ? 19.332 -12.653 -20.778 1.00 75.25 225 ASN A CA 1
ATOM 1849 C C . ASN A 1 225 ? 19.892 -13.037 -22.151 1.00 75.25 225 ASN A C 1
ATOM 1851 O O . ASN A 1 225 ? 20.815 -13.851 -22.242 1.00 75.25 225 ASN A O 1
ATOM 1855 N N . LEU A 1 226 ? 19.387 -12.415 -23.218 1.00 75.19 226 LEU A N 1
ATOM 1856 C CA . LEU A 1 226 ? 19.877 -12.624 -24.577 1.00 75.19 226 LEU A CA 1
ATOM 1857 C C . LEU A 1 226 ? 21.332 -12.167 -24.737 1.00 75.19 226 LEU A C 1
ATOM 1859 O O . LEU A 1 226 ? 22.137 -12.894 -25.317 1.00 75.19 226 LEU A O 1
ATOM 1863 N N . GLN A 1 227 ? 21.684 -10.992 -24.211 1.00 74.62 227 GLN A N 1
ATOM 1864 C CA . GLN A 1 227 ? 23.060 -10.487 -24.237 1.00 74.62 227 GLN A CA 1
ATOM 1865 C C . GLN A 1 227 ? 24.006 -11.424 -23.475 1.00 74.62 227 GLN A C 1
ATOM 1867 O O . GLN A 1 227 ? 25.081 -11.754 -23.971 1.00 74.62 227 GLN A O 1
ATOM 1872 N N . THR A 1 228 ? 23.581 -11.923 -22.311 1.00 75.38 228 THR A N 1
ATOM 1873 C CA . THR A 1 228 ? 24.339 -12.903 -21.520 1.00 75.38 228 THR A CA 1
ATOM 1874 C C . THR A 1 228 ? 24.524 -14.215 -22.281 1.00 75.38 228 THR A C 1
ATOM 1876 O O . THR A 1 228 ? 25.611 -14.793 -22.260 1.00 75.38 228 THR A O 1
ATOM 1879 N N . GLN A 1 229 ? 23.488 -14.698 -22.969 1.00 73.94 229 GLN A N 1
ATOM 1880 C CA . GLN A 1 229 ? 23.585 -15.896 -23.799 1.00 73.94 229 GLN A CA 1
ATOM 1881 C C . GLN A 1 229 ? 24.560 -15.695 -24.967 1.00 73.94 229 GLN A C 1
ATOM 1883 O O . GLN A 1 229 ? 25.460 -16.513 -25.144 1.00 73.94 229 GLN A O 1
ATOM 1888 N N . ALA A 1 230 ? 24.424 -14.601 -25.719 1.00 69.06 230 ALA A N 1
ATOM 1889 C CA . ALA A 1 230 ? 25.314 -14.279 -26.831 1.00 69.06 230 ALA A CA 1
ATOM 1890 C C . ALA A 1 230 ? 26.776 -14.180 -26.365 1.00 69.06 230 ALA A C 1
ATOM 1892 O O . ALA A 1 230 ? 27.672 -14.744 -26.995 1.00 69.06 230 ALA A O 1
ATOM 1893 N N . LEU A 1 231 ? 27.010 -13.568 -25.200 1.00 73.19 231 LEU A N 1
ATOM 1894 C CA . LEU A 1 231 ? 28.341 -13.449 -24.615 1.00 73.19 231 LEU A CA 1
ATOM 1895 C C . LEU A 1 231 ? 28.952 -14.816 -24.274 1.00 73.19 231 LEU A C 1
ATOM 1897 O O . LEU A 1 231 ? 30.139 -15.035 -24.516 1.00 73.19 231 LEU A O 1
ATOM 1901 N N . ARG A 1 232 ? 28.154 -15.768 -23.766 1.00 79.62 232 ARG A N 1
ATOM 1902 C CA . ARG A 1 232 ? 28.602 -17.158 -23.527 1.00 79.62 232 ARG A CA 1
ATOM 1903 C C . ARG A 1 232 ? 28.995 -17.877 -24.818 1.00 79.62 232 ARG A C 1
ATOM 1905 O O . ARG A 1 232 ? 29.847 -18.761 -24.786 1.00 79.62 232 ARG A O 1
ATOM 1912 N N . GLU A 1 233 ? 28.395 -17.491 -25.937 1.00 79.62 233 GLU A N 1
ATOM 1913 C CA . GLU A 1 233 ? 28.717 -17.978 -27.282 1.00 79.62 233 GLU A CA 1
ATOM 1914 C C . GLU A 1 233 ? 29.882 -17.193 -27.928 1.00 79.62 233 GLU A C 1
ATOM 1916 O O . GLU A 1 233 ? 30.284 -17.484 -29.054 1.00 79.62 233 GLU A O 1
ATOM 1921 N N . GLY A 1 234 ? 30.470 -16.232 -27.203 1.00 72.31 234 GLY A N 1
ATOM 1922 C CA . GLY A 1 234 ? 31.600 -15.413 -27.647 1.00 72.31 234 GLY A CA 1
ATOM 1923 C C . GLY A 1 234 ? 31.210 -14.224 -28.528 1.00 72.31 234 GLY A C 1
ATOM 1924 O O . GLY A 1 234 ? 32.081 -13.633 -29.165 1.00 72.31 234 GLY A O 1
ATOM 1925 N N . ILE A 1 235 ? 29.922 -13.880 -28.583 1.00 75.25 235 ILE A N 1
ATOM 1926 C CA . ILE A 1 235 ? 29.382 -12.775 -29.374 1.00 75.25 235 ILE A CA 1
ATOM 1927 C C . ILE A 1 235 ? 28.967 -11.651 -28.425 1.00 75.25 235 ILE A C 1
ATOM 1929 O O . ILE A 1 235 ? 28.043 -11.798 -27.629 1.00 75.25 235 ILE A O 1
ATOM 1933 N N . GLU A 1 236 ? 29.620 -10.499 -28.530 1.00 71.94 236 GLU A N 1
ATOM 1934 C CA . GLU A 1 236 ? 29.166 -9.293 -27.842 1.00 71.94 236 GLU A CA 1
ATOM 1935 C C . GLU A 1 236 ? 27.980 -8.697 -28.608 1.00 71.94 236 GLU A C 1
ATOM 1937 O O . GLU A 1 236 ? 28.110 -8.283 -29.761 1.00 71.94 236 GLU A O 1
ATOM 1942 N N . LEU A 1 237 ? 26.801 -8.716 -27.984 1.00 69.56 237 LEU A N 1
ATOM 1943 C CA . LEU A 1 237 ? 25.569 -8.213 -28.581 1.00 69.56 237 LEU A CA 1
ATOM 1944 C C . LEU A 1 237 ? 25.222 -6.852 -27.985 1.00 69.56 237 LEU A C 1
ATOM 1946 O O . LEU A 1 237 ? 24.936 -6.743 -26.789 1.00 69.56 237 LEU A O 1
ATOM 1950 N N . GLU A 1 238 ? 25.195 -5.817 -28.823 1.00 72.44 238 GLU A N 1
ATOM 1951 C CA . GLU A 1 238 ? 24.749 -4.498 -28.387 1.00 72.44 238 GLU A CA 1
ATOM 1952 C C . GLU A 1 238 ? 23.275 -4.516 -27.973 1.00 72.44 238 GLU A C 1
ATOM 1954 O O . GLU A 1 238 ? 22.433 -5.182 -28.581 1.00 72.44 238 GLU A O 1
ATOM 1959 N N . ARG A 1 239 ? 22.941 -3.716 -26.954 1.00 73.75 239 ARG A N 1
ATOM 1960 C CA . ARG A 1 239 ? 21.589 -3.646 -26.380 1.00 73.75 239 ARG A CA 1
ATOM 1961 C C . ARG A 1 239 ? 20.533 -3.307 -27.432 1.00 73.75 239 ARG A C 1
ATOM 1963 O O . ARG A 1 239 ? 19.448 -3.876 -27.416 1.00 73.75 239 ARG A O 1
ATOM 1970 N N . THR A 1 240 ? 20.853 -2.416 -28.372 1.00 77.12 240 THR A N 1
ATOM 1971 C CA . THR A 1 240 ? 19.944 -2.058 -29.473 1.00 77.12 240 THR A CA 1
ATOM 1972 C C . THR A 1 240 ? 19.645 -3.269 -30.354 1.00 77.12 240 THR A C 1
ATOM 1974 O O . THR A 1 240 ? 18.485 -3.532 -30.657 1.00 77.12 240 THR A O 1
ATOM 1977 N N . ASP A 1 241 ? 20.662 -4.036 -30.740 1.00 74.38 241 ASP A N 1
ATOM 1978 C CA . ASP A 1 241 ? 20.469 -5.211 -31.590 1.00 74.38 241 ASP A CA 1
ATOM 1979 C C . ASP A 1 241 ? 19.739 -6.335 -30.849 1.00 74.38 241 ASP A C 1
ATOM 1981 O O . ASP A 1 241 ? 18.859 -6.971 -31.430 1.00 74.38 241 ASP A O 1
ATOM 1985 N N . ALA A 1 242 ? 20.010 -6.504 -29.552 1.00 76.06 242 ALA A N 1
ATOM 1986 C CA . ALA A 1 242 ? 19.255 -7.396 -28.678 1.00 76.06 242 ALA A CA 1
ATOM 1987 C C . ALA A 1 242 ? 17.764 -7.023 -28.618 1.00 76.06 242 ALA A C 1
ATOM 1989 O O . ALA A 1 242 ? 16.911 -7.888 -28.803 1.00 76.06 242 ALA A O 1
ATOM 1990 N N . VAL A 1 243 ? 17.438 -5.736 -28.443 1.00 80.69 243 VAL A N 1
ATOM 1991 C CA . VAL A 1 243 ? 16.050 -5.241 -28.456 1.00 80.69 243 VAL A CA 1
ATOM 1992 C C . VAL A 1 243 ? 15.366 -5.573 -29.784 1.00 80.69 243 VAL A C 1
ATOM 1994 O O . VAL A 1 243 ? 14.271 -6.128 -29.784 1.00 80.69 243 VAL A O 1
ATOM 1997 N N . HIS A 1 244 ? 16.005 -5.293 -30.925 1.00 81.62 244 HIS A N 1
ATOM 1998 C CA . HIS A 1 244 ? 15.421 -5.613 -32.238 1.00 81.62 244 HIS A CA 1
ATOM 1999 C C . HIS A 1 244 ? 15.204 -7.109 -32.438 1.00 81.62 244 HIS A C 1
ATOM 2001 O O . HIS A 1 244 ? 14.180 -7.503 -32.988 1.00 81.62 244 HIS A O 1
ATOM 2007 N N . PHE A 1 245 ? 16.132 -7.935 -31.967 1.00 81.88 245 PHE A N 1
ATOM 2008 C CA . PHE A 1 245 ? 16.005 -9.382 -32.053 1.00 81.88 245 PHE A CA 1
ATOM 2009 C C . PHE A 1 245 ? 14.843 -9.919 -31.206 1.00 81.88 245 PHE A C 1
ATOM 2011 O O . PHE A 1 245 ? 14.120 -10.806 -31.656 1.00 81.88 245 PHE A O 1
ATOM 2018 N N . ILE A 1 246 ? 14.616 -9.366 -30.008 1.00 84.69 246 ILE A N 1
ATOM 2019 C CA . ILE A 1 246 ? 13.440 -9.709 -29.193 1.00 84.69 246 ILE A CA 1
ATOM 2020 C C . ILE A 1 246 ? 12.147 -9.266 -29.889 1.00 84.69 246 ILE A C 1
ATOM 2022 O O . ILE A 1 246 ? 11.211 -10.055 -29.977 1.00 84.69 246 ILE A O 1
ATOM 2026 N N . ILE A 1 247 ? 12.112 -8.067 -30.479 1.00 87.56 247 ILE A N 1
ATOM 2027 C CA . ILE A 1 247 ? 10.947 -7.595 -31.249 1.00 87.56 247 ILE A CA 1
ATOM 2028 C C . ILE A 1 247 ? 10.624 -8.545 -32.413 1.00 87.56 247 ILE A C 1
ATOM 2030 O O . ILE A 1 247 ? 9.459 -8.853 -32.654 1.00 87.56 247 ILE A O 1
ATOM 2034 N N . GLU A 1 248 ? 11.641 -9.039 -33.125 1.00 85.25 248 GLU A N 1
ATOM 2035 C CA . GLU A 1 248 ? 11.483 -10.005 -34.224 1.00 85.25 248 GLU A CA 1
ATOM 2036 C C . GLU A 1 248 ? 10.962 -11.379 -33.757 1.00 85.25 248 GLU A C 1
ATOM 2038 O O . GLU A 1 248 ? 10.404 -12.123 -34.565 1.00 85.25 248 GLU A O 1
ATOM 2043 N N . ARG A 1 249 ? 11.095 -11.716 -32.466 1.00 83.31 249 ARG A N 1
ATOM 2044 C CA . ARG A 1 249 ? 10.618 -12.979 -31.875 1.00 83.31 249 ARG A CA 1
ATOM 2045 C C . ARG A 1 249 ? 9.137 -12.987 -31.487 1.00 83.31 249 ARG A C 1
ATOM 2047 O O . ARG A 1 249 ? 8.626 -14.064 -31.189 1.00 83.31 249 ARG A O 1
ATOM 2054 N N . GLY A 1 250 ? 8.453 -11.844 -31.544 1.00 81.19 250 GLY A N 1
ATOM 2055 C CA . GLY A 1 250 ? 7.011 -11.749 -31.294 1.00 81.19 250 GLY A CA 1
ATOM 2056 C C . GLY A 1 250 ? 6.667 -10.965 -30.032 1.00 81.19 250 GLY A C 1
ATOM 2057 O O . GLY A 1 250 ? 6.175 -11.535 -29.065 1.00 81.19 250 GLY A O 1
ATOM 2058 N N . VAL A 1 251 ? 6.919 -9.657 -30.074 1.00 85.25 251 VAL A N 1
ATOM 2059 C CA . VAL A 1 251 ? 6.418 -8.664 -29.105 1.00 85.25 251 VAL A CA 1
ATOM 2060 C C . VAL A 1 251 ? 5.109 -8.077 -29.637 1.00 85.25 251 VAL A C 1
ATOM 2062 O O . VAL A 1 251 ? 4.916 -8.059 -30.857 1.00 85.25 251 VAL A O 1
ATOM 2065 N N . SER A 1 252 ? 4.222 -7.590 -28.764 1.00 85.62 252 SER A N 1
ATOM 2066 C CA . SER A 1 252 ? 3.010 -6.885 -29.206 1.00 85.62 252 SER A CA 1
ATOM 2067 C C . SER A 1 252 ? 3.340 -5.735 -30.176 1.00 85.62 252 SER A C 1
ATOM 2069 O O . SER A 1 252 ? 4.366 -5.065 -30.039 1.00 85.62 252 SER A O 1
ATOM 2071 N N . ASP A 1 253 ? 2.492 -5.500 -31.187 1.00 85.50 253 ASP A N 1
ATOM 2072 C CA . ASP A 1 253 ? 2.785 -4.526 -32.254 1.00 85.50 253 ASP A CA 1
ATOM 2073 C C . ASP A 1 253 ? 3.024 -3.109 -31.697 1.00 85.50 253 ASP A C 1
ATOM 2075 O O . ASP A 1 253 ? 3.921 -2.397 -32.149 1.00 85.50 253 ASP A O 1
ATOM 2079 N N . GLU A 1 254 ? 2.277 -2.719 -30.662 1.00 87.31 254 GLU A N 1
ATOM 2080 C CA . GLU A 1 254 ? 2.361 -1.395 -30.037 1.00 87.31 254 GLU A CA 1
ATOM 2081 C C . GLU A 1 254 ? 3.650 -1.214 -29.217 1.00 87.31 254 GLU A C 1
ATOM 2083 O O . GLU A 1 254 ? 4.340 -0.198 -29.375 1.00 87.31 254 GLU A O 1
ATOM 2088 N N . VAL A 1 255 ? 4.032 -2.209 -28.404 1.00 86.00 255 VAL A N 1
ATOM 2089 C CA . VAL A 1 255 ? 5.297 -2.195 -27.647 1.00 86.00 255 VAL A CA 1
ATOM 2090 C C . VAL A 1 255 ? 6.485 -2.334 -28.592 1.00 86.00 255 VAL A C 1
ATOM 2092 O O . VAL A 1 255 ? 7.470 -1.607 -28.461 1.00 86.00 255 VAL A O 1
ATOM 2095 N N . GLY A 1 256 ? 6.384 -3.189 -29.609 1.00 86.50 256 GLY A N 1
ATOM 2096 C CA . GLY A 1 256 ? 7.392 -3.352 -30.650 1.00 86.50 256 GLY A CA 1
ATOM 2097 C C . GLY A 1 256 ? 7.637 -2.056 -31.423 1.00 86.50 256 GLY A C 1
ATOM 2098 O O . GLY A 1 256 ? 8.787 -1.653 -31.613 1.00 86.50 256 GLY A O 1
ATOM 2099 N N . ASP A 1 257 ? 6.582 -1.345 -31.819 1.00 85.75 257 ASP A N 1
ATOM 2100 C CA . ASP A 1 257 ? 6.703 -0.055 -32.498 1.00 85.75 257 ASP A CA 1
ATOM 2101 C C . ASP A 1 257 ? 7.205 1.055 -31.575 1.00 85.75 257 ASP A C 1
ATOM 2103 O O . ASP A 1 257 ? 7.949 1.945 -32.012 1.00 85.75 257 ASP A O 1
ATOM 2107 N N . TRP A 1 258 ? 6.848 1.026 -30.291 1.00 87.44 258 TRP A N 1
ATOM 2108 C CA . TRP A 1 258 ? 7.451 1.906 -29.296 1.00 87.44 258 TRP A CA 1
ATOM 2109 C C . TRP A 1 258 ? 8.958 1.641 -29.173 1.00 87.44 258 TRP A C 1
ATOM 2111 O O . TRP A 1 258 ? 9.760 2.551 -29.406 1.00 87.44 258 TRP A O 1
ATOM 2121 N N . LEU A 1 259 ? 9.367 0.391 -28.949 1.00 83.81 259 LEU A N 1
ATOM 2122 C CA . LEU A 1 259 ? 10.769 -0.004 -28.829 1.00 83.81 259 LEU A CA 1
ATOM 2123 C C . LEU A 1 259 ? 11.560 0.323 -30.102 1.00 83.81 259 LEU A C 1
ATOM 2125 O O . LEU A 1 259 ? 12.633 0.910 -30.009 1.00 83.81 259 LEU A O 1
ATOM 2129 N N . ARG A 1 260 ? 11.027 0.074 -31.305 1.00 83.31 260 ARG A N 1
ATOM 2130 C CA . ARG A 1 260 ? 11.680 0.452 -32.579 1.00 83.31 260 ARG A CA 1
ATOM 2131 C C . ARG A 1 260 ? 11.895 1.958 -32.708 1.00 83.31 260 ARG A C 1
ATOM 2133 O O . ARG A 1 260 ? 12.930 2.399 -33.219 1.00 83.31 260 ARG A O 1
ATOM 2140 N N . ARG A 1 261 ? 10.918 2.769 -32.280 1.00 80.94 261 ARG A N 1
ATOM 2141 C CA . ARG A 1 261 ? 11.019 4.238 -32.317 1.00 80.94 261 ARG A CA 1
ATOM 2142 C C . ARG A 1 261 ? 12.097 4.750 -31.365 1.00 80.94 261 ARG A C 1
ATOM 2144 O O . ARG A 1 261 ? 12.752 5.744 -31.699 1.00 80.94 261 ARG A O 1
ATOM 2151 N N . ARG A 1 262 ? 12.270 4.094 -30.215 1.00 76.88 262 ARG A N 1
ATOM 2152 C CA . ARG A 1 262 ? 13.181 4.512 -29.141 1.00 76.88 262 ARG A CA 1
ATOM 2153 C C . ARG A 1 262 ? 14.593 3.926 -29.286 1.00 76.88 262 ARG A C 1
ATOM 2155 O O . ARG A 1 262 ? 15.564 4.665 -29.171 1.00 76.88 262 ARG A O 1
ATOM 2162 N N . PHE A 1 263 ? 14.720 2.667 -29.684 1.00 73.38 263 PHE A N 1
ATOM 2163 C CA . PHE A 1 263 ? 15.980 1.959 -29.924 1.00 73.38 263 PHE A CA 1
ATOM 2164 C C . PHE A 1 263 ? 16.278 1.885 -31.420 1.00 73.38 263 PHE A C 1
ATOM 2166 O O . PHE A 1 263 ? 16.287 0.818 -32.024 1.00 73.38 263 PHE A O 1
ATOM 2173 N N . LYS A 1 264 ? 16.480 3.025 -32.085 1.00 69.12 264 LYS A N 1
ATOM 2174 C CA . LYS A 1 264 ? 16.772 3.017 -33.529 1.00 69.12 264 LYS A CA 1
ATOM 2175 C C . LYS A 1 264 ? 18.109 2.326 -33.781 1.00 69.12 264 LYS A C 1
ATOM 2177 O O . LYS A 1 264 ? 19.113 2.776 -33.235 1.00 69.12 264 LYS A O 1
ATOM 2182 N N . LYS A 1 265 ? 18.139 1.316 -34.667 1.00 59.00 265 LYS A N 1
ATOM 2183 C CA . LYS A 1 265 ? 19.402 0.748 -35.166 1.00 59.00 265 LYS A CA 1
ATOM 2184 C C . LYS A 1 265 ? 20.293 1.901 -35.612 1.00 59.00 265 LYS A C 1
ATOM 2186 O O . LYS A 1 265 ? 19.930 2.675 -36.507 1.00 59.00 265 LYS A O 1
ATOM 2191 N N . SER A 1 266 ? 21.437 2.037 -34.949 1.00 53.66 266 SER A N 1
ATOM 2192 C CA . SER A 1 266 ? 22.504 2.920 -35.392 1.00 53.66 266 SER A CA 1
ATOM 2193 C C . SER A 1 266 ? 22.766 2.563 -36.852 1.00 53.66 266 SER A C 1
ATOM 2195 O O . SER A 1 266 ? 23.033 1.406 -37.174 1.00 53.66 266 SER A O 1
ATOM 2197 N N . ARG A 1 267 ? 22.587 3.521 -37.773 1.00 58.59 267 ARG A N 1
ATOM 2198 C CA . ARG A 1 267 ? 22.925 3.289 -39.186 1.00 58.59 267 ARG A CA 1
ATOM 2199 C C . ARG A 1 267 ? 24.342 2.720 -39.216 1.00 58.59 267 ARG A C 1
ATOM 2201 O O . ARG A 1 267 ? 25.208 3.275 -38.538 1.00 58.59 267 ARG A O 1
ATOM 2208 N N . SER A 1 268 ? 24.573 1.645 -39.974 1.00 56.12 268 SER A N 1
ATOM 2209 C CA . SER A 1 268 ? 25.917 1.072 -40.072 1.00 56.12 268 SER A CA 1
ATOM 2210 C C . SER A 1 268 ? 26.917 2.172 -40.424 1.00 56.12 268 SER A C 1
ATOM 2212 O O . SER A 1 268 ? 26.564 3.142 -41.106 1.00 56.12 268 SER A O 1
ATOM 2214 N N . GLN A 1 269 ? 28.157 2.049 -39.952 1.00 55.09 269 GLN A N 1
ATOM 2215 C CA . GLN A 1 269 ? 29.169 3.085 -40.159 1.00 55.09 269 GLN A CA 1
ATOM 2216 C C . GLN A 1 269 ? 29.308 3.444 -41.650 1.00 55.09 269 GLN A C 1
ATOM 2218 O O . GLN A 1 269 ? 29.309 4.616 -42.011 1.00 55.09 269 GLN A O 1
ATOM 2223 N N . VAL A 1 270 ? 29.212 2.434 -42.518 1.00 51.22 270 VAL A N 1
ATOM 2224 C CA . VAL A 1 270 ? 29.152 2.566 -43.981 1.00 51.22 270 VAL A CA 1
ATOM 2225 C C . VAL A 1 270 ? 27.978 3.436 -44.451 1.00 51.22 270 VAL A C 1
ATOM 2227 O O . VAL A 1 270 ? 28.150 4.323 -45.282 1.00 51.22 270 VAL A O 1
ATOM 2230 N N . VAL A 1 271 ? 26.772 3.229 -43.920 1.00 59.22 271 VAL A N 1
ATOM 2231 C CA . VAL A 1 271 ? 25.589 4.031 -44.274 1.00 59.22 271 VAL A CA 1
ATOM 2232 C C . VAL A 1 271 ? 25.704 5.459 -43.736 1.00 59.22 271 VAL A C 1
ATOM 2234 O O . VAL A 1 271 ? 25.291 6.397 -44.421 1.00 59.22 271 VAL A O 1
ATOM 2237 N N . LYS A 1 272 ? 26.286 5.652 -42.544 1.00 66.50 272 LYS A N 1
ATOM 2238 C CA . LYS A 1 272 ? 26.588 6.988 -42.003 1.00 66.50 272 LYS A CA 1
ATOM 2239 C C . LYS A 1 272 ? 27.575 7.731 -42.898 1.00 66.50 272 LYS A C 1
ATOM 2241 O O . LYS A 1 272 ? 27.340 8.898 -43.198 1.00 66.50 272 LYS A O 1
ATOM 2246 N N . ASP A 1 273 ? 28.617 7.054 -43.365 1.00 67.94 273 ASP A N 1
ATOM 2247 C CA . ASP A 1 273 ? 29.641 7.636 -44.232 1.00 67.94 273 ASP A CA 1
ATOM 2248 C C . ASP A 1 273 ? 29.070 8.001 -45.609 1.00 67.94 273 ASP A C 1
ATOM 2250 O O . ASP A 1 273 ? 29.207 9.144 -46.041 1.00 67.94 273 ASP A O 1
ATOM 2254 N N . ILE A 1 274 ? 28.272 7.118 -46.222 1.00 69.56 274 ILE A N 1
ATOM 2255 C CA . ILE A 1 274 ? 27.551 7.416 -47.474 1.00 69.56 274 ILE A CA 1
ATOM 2256 C C . ILE A 1 274 ? 26.623 8.634 -47.319 1.00 69.56 274 ILE A C 1
ATOM 2258 O O . ILE A 1 274 ? 26.526 9.472 -48.218 1.00 69.56 274 ILE A O 1
ATOM 2262 N N . LEU A 1 275 ? 25.918 8.750 -46.190 1.00 69.75 275 LEU A N 1
ATOM 2263 C CA . LEU A 1 275 ? 25.049 9.895 -45.905 1.00 69.75 275 LEU A CA 1
ATOM 2264 C C . LEU A 1 275 ? 25.842 11.185 -45.682 1.00 69.75 275 LEU A C 1
ATOM 2266 O O . LEU A 1 275 ? 25.435 12.224 -46.199 1.00 69.75 275 LEU A O 1
ATOM 2270 N N . ARG A 1 276 ? 26.967 11.137 -44.956 1.00 77.94 276 ARG A N 1
ATOM 2271 C CA . ARG A 1 276 ? 27.860 12.294 -44.776 1.00 77.94 276 ARG A CA 1
ATOM 2272 C C . ARG A 1 276 ? 28.378 12.785 -46.119 1.00 77.94 276 ARG A C 1
ATOM 2274 O O . ARG A 1 276 ? 28.303 13.982 -46.379 1.00 77.94 276 ARG A O 1
ATOM 2281 N N . ASP A 1 277 ? 28.830 11.877 -46.976 1.00 78.19 277 ASP A N 1
ATOM 2282 C CA . ASP A 1 277 ? 29.384 12.223 -48.285 1.00 78.19 277 ASP A CA 1
ATOM 2283 C C . ASP A 1 277 ? 28.322 12.820 -49.211 1.00 78.19 277 ASP A C 1
ATOM 2285 O O . ASP A 1 277 ? 28.554 13.860 -49.830 1.00 78.19 277 ASP A O 1
ATOM 2289 N N . ARG A 1 278 ? 27.113 12.244 -49.238 1.00 74.94 278 ARG A N 1
ATOM 2290 C CA . ARG A 1 278 ? 25.989 12.798 -50.012 1.00 74.94 278 ARG A CA 1
ATOM 2291 C C . ARG A 1 278 ? 25.542 14.170 -49.512 1.00 74.94 278 ARG A C 1
ATOM 2293 O O . ARG A 1 278 ? 25.278 15.051 -50.324 1.00 74.94 278 ARG A O 1
ATOM 2300 N N . LEU A 1 279 ? 25.454 14.368 -48.198 1.00 80.00 279 LEU A N 1
ATOM 2301 C CA . LEU A 1 279 ? 25.030 15.647 -47.623 1.00 80.00 279 LEU A CA 1
ATOM 2302 C C . LEU A 1 279 ? 26.104 16.733 -47.794 1.00 80.00 279 LEU A C 1
ATOM 2304 O O . LEU A 1 279 ? 25.761 17.878 -48.082 1.00 80.00 279 LEU A O 1
ATOM 2308 N N . ARG A 1 280 ? 27.394 16.376 -47.707 1.00 81.69 280 ARG A N 1
ATOM 2309 C CA . ARG A 1 280 ? 28.510 17.280 -48.038 1.00 81.69 280 ARG A CA 1
ATOM 2310 C C . ARG A 1 280 ? 28.479 17.686 -49.508 1.00 81.69 280 ARG A C 1
ATOM 2312 O O . ARG A 1 280 ? 28.609 18.868 -49.808 1.00 81.69 280 ARG A O 1
ATOM 2319 N N . ALA A 1 281 ? 28.255 16.731 -50.413 1.00 80.75 281 ALA A N 1
ATOM 2320 C CA . ALA A 1 281 ? 28.130 17.003 -51.846 1.00 80.75 281 ALA A CA 1
ATOM 2321 C C . ALA A 1 281 ? 26.924 17.903 -52.176 1.00 80.75 281 ALA A C 1
ATOM 2323 O O . ALA A 1 281 ? 26.977 18.679 -53.124 1.00 80.75 281 ALA A O 1
ATOM 2324 N N . ALA A 1 282 ? 25.863 17.842 -51.368 1.00 78.25 282 ALA A N 1
ATOM 2325 C CA . ALA A 1 282 ? 24.695 18.717 -51.466 1.00 78.25 282 ALA A CA 1
ATOM 2326 C C . ALA A 1 282 ? 24.885 20.097 -50.796 1.00 78.25 282 ALA A C 1
ATOM 2328 O O . ALA A 1 282 ? 23.936 20.876 -50.732 1.00 78.25 282 ALA A O 1
ATOM 2329 N N . GLY A 1 283 ? 26.082 20.409 -50.284 1.00 80.69 283 GLY A N 1
ATOM 2330 C CA . GLY A 1 283 ? 26.389 21.700 -49.661 1.00 80.69 283 GLY A CA 1
ATOM 2331 C C . GLY A 1 283 ? 25.774 21.897 -48.273 1.00 80.69 283 GLY A C 1
ATOM 2332 O O . GLY A 1 283 ? 25.681 23.030 -47.804 1.00 80.69 283 GLY A O 1
ATOM 2333 N N . VAL A 1 284 ? 25.343 20.821 -47.605 1.00 80.31 284 VAL A N 1
ATOM 2334 C CA . VAL A 1 284 ? 24.777 20.907 -46.254 1.00 80.31 284 VAL A CA 1
ATOM 2335 C C . VAL A 1 284 ? 25.896 21.231 -45.249 1.00 80.31 284 VAL A C 1
ATOM 2337 O O . VAL A 1 284 ? 26.917 20.539 -45.236 1.00 80.31 284 VAL A O 1
ATOM 2340 N N . PRO A 1 285 ? 25.726 22.246 -44.382 1.00 85.69 285 PRO A N 1
ATOM 2341 C CA . PRO A 1 285 ? 26.693 22.579 -43.338 1.00 85.69 285 PRO A CA 1
ATOM 2342 C C . PRO A 1 285 ? 27.025 21.401 -42.409 1.00 85.69 285 PRO A C 1
ATOM 2344 O O . PRO A 1 285 ? 26.150 20.630 -42.011 1.00 85.69 285 PRO A O 1
ATOM 2347 N N . THR A 1 286 ? 28.301 21.258 -42.040 1.00 75.06 286 THR A N 1
ATOM 2348 C CA . THR A 1 286 ? 28.827 20.115 -41.268 1.00 75.06 286 THR A CA 1
ATOM 2349 C C . THR A 1 286 ? 28.142 19.922 -39.908 1.00 75.06 286 THR A C 1
ATOM 2351 O O . THR A 1 286 ? 27.967 18.790 -39.460 1.00 75.06 286 THR A O 1
ATOM 2354 N N . ASP A 1 287 ? 27.719 21.000 -39.253 1.00 70.44 287 ASP A N 1
ATOM 2355 C CA . ASP A 1 287 ? 26.961 20.987 -37.997 1.00 70.44 287 ASP A CA 1
ATOM 2356 C C . ASP A 1 287 ? 25.546 20.407 -38.174 1.00 70.44 287 ASP A C 1
ATOM 2358 O O . ASP A 1 287 ? 25.071 19.636 -37.333 1.00 70.44 287 ASP A O 1
ATOM 2362 N N . ILE A 1 288 ? 24.906 20.695 -39.311 1.00 69.00 288 ILE A N 1
ATOM 2363 C CA . ILE A 1 288 ? 23.617 20.116 -39.700 1.00 69.00 288 ILE A CA 1
ATOM 2364 C C . ILE A 1 288 ? 23.791 18.634 -40.057 1.00 69.00 288 ILE A C 1
ATOM 2366 O O . ILE A 1 288 ? 23.005 17.802 -39.605 1.00 69.00 288 ILE A O 1
ATOM 2370 N N . ILE A 1 289 ? 24.853 18.270 -40.784 1.00 72.81 289 ILE A N 1
ATOM 2371 C CA . ILE A 1 289 ? 25.178 16.865 -41.089 1.00 72.81 289 ILE A CA 1
ATOM 2372 C C . ILE A 1 289 ? 25.379 16.065 -39.801 1.00 72.81 289 ILE A C 1
ATOM 2374 O O . ILE A 1 289 ? 24.813 14.982 -39.670 1.00 72.81 289 ILE A O 1
ATOM 2378 N N . ARG A 1 290 ? 26.108 16.612 -38.821 1.00 69.00 290 ARG A N 1
ATOM 2379 C CA . ARG A 1 290 ? 26.307 15.975 -37.512 1.00 69.00 290 ARG A CA 1
ATOM 2380 C C . ARG A 1 290 ? 24.978 15.765 -36.781 1.00 69.00 290 ARG A C 1
ATOM 2382 O O . ARG A 1 290 ? 24.734 14.684 -36.264 1.00 69.00 290 ARG A O 1
ATOM 2389 N N . ARG A 1 291 ? 24.059 16.738 -36.808 1.00 64.50 291 ARG A N 1
ATOM 2390 C CA . ARG A 1 291 ? 22.705 16.572 -36.234 1.00 64.50 291 ARG A CA 1
ATOM 2391 C C . ARG A 1 291 ? 21.845 15.528 -36.959 1.00 64.50 291 ARG A C 1
ATOM 2393 O O . ARG A 1 291 ? 20.994 14.910 -36.323 1.00 64.50 291 ARG A O 1
ATOM 2400 N N . ILE A 1 292 ? 22.022 15.355 -38.269 1.00 60.75 292 ILE A N 1
ATOM 2401 C CA . ILE A 1 292 ? 21.227 14.432 -39.099 1.00 60.75 292 ILE A CA 1
ATOM 2402 C C . ILE A 1 292 ? 21.771 12.998 -39.049 1.00 60.75 292 ILE A C 1
ATOM 2404 O O . ILE A 1 292 ? 20.990 12.042 -39.032 1.00 60.75 292 ILE A O 1
ATOM 2408 N N . VAL A 1 293 ? 23.095 12.841 -39.080 1.00 63.88 293 VAL A N 1
ATOM 2409 C CA . VAL A 1 293 ? 23.777 11.543 -39.188 1.00 63.88 293 VAL A CA 1
ATOM 2410 C C . VAL A 1 293 ? 24.170 10.996 -37.822 1.00 63.88 293 VAL A C 1
ATOM 2412 O O . VAL A 1 293 ? 23.987 9.805 -37.577 1.00 63.88 293 VAL A O 1
ATOM 2415 N N . ASP A 1 294 ? 24.636 11.868 -36.931 1.00 63.53 294 ASP A N 1
ATOM 2416 C CA . ASP A 1 294 ? 25.131 11.518 -35.597 1.00 63.53 294 ASP A CA 1
ATOM 2417 C C . ASP A 1 294 ? 24.118 11.908 -34.519 1.00 63.53 294 ASP A C 1
ATOM 2419 O O . ASP A 1 294 ? 24.493 12.252 -33.399 1.00 63.53 294 ASP A O 1
ATOM 2423 N N . ARG A 1 295 ? 22.822 11.901 -34.868 1.00 55.56 295 ARG A N 1
ATOM 2424 C CA . ARG A 1 295 ? 21.745 12.202 -33.926 1.00 55.56 295 ARG A CA 1
ATOM 2425 C C . ARG A 1 295 ? 21.903 11.231 -32.747 1.00 55.56 295 ARG A C 1
ATOM 2427 O O . ARG A 1 295 ? 21.779 10.027 -32.984 1.00 55.56 295 ARG A O 1
ATOM 2434 N N . PRO A 1 296 ? 22.218 11.715 -31.530 1.00 49.94 296 PRO A N 1
ATOM 2435 C CA . PRO A 1 296 ? 22.314 10.836 -30.377 1.00 49.94 296 PRO A CA 1
ATOM 2436 C C . PRO A 1 296 ? 20.986 10.088 -30.249 1.00 49.94 296 PRO A C 1
ATOM 2438 O O . PRO A 1 296 ? 19.934 10.634 -30.613 1.00 49.94 296 PRO A O 1
ATOM 2441 N N . GLY A 1 297 ? 21.039 8.836 -29.784 1.00 49.06 297 GLY A N 1
ATOM 2442 C CA . GLY A 1 297 ? 19.834 8.109 -29.390 1.00 49.06 297 GLY A CA 1
ATOM 2443 C C . GLY A 1 297 ? 18.953 8.997 -28.500 1.00 49.06 297 GLY A C 1
ATOM 2444 O O . GLY A 1 297 ? 19.458 9.958 -27.905 1.00 49.06 297 GLY A O 1
ATOM 2445 N N . PRO A 1 298 ? 17.629 8.775 -28.465 1.00 45.88 298 PRO A N 1
ATOM 2446 C CA . PRO A 1 298 ? 16.757 9.599 -27.639 1.00 45.88 298 PRO A CA 1
ATOM 2447 C C . PRO A 1 298 ? 17.312 9.675 -26.212 1.00 45.88 298 PRO A C 1
ATOM 2449 O O . PRO A 1 298 ? 17.643 8.654 -25.617 1.00 45.88 298 PRO A O 1
ATOM 2452 N N . LYS A 1 299 ? 17.449 10.899 -25.690 1.00 48.31 299 LYS A N 1
ATOM 2453 C CA . LYS A 1 299 ? 17.794 11.120 -24.284 1.00 48.31 299 LYS A CA 1
ATOM 2454 C C . LYS A 1 299 ? 16.685 10.527 -23.413 1.00 48.31 299 LYS A C 1
ATOM 2456 O O . LYS A 1 299 ? 15.512 10.628 -23.773 1.00 48.31 299 LYS A O 1
ATOM 2461 N N . LEU A 1 300 ? 17.049 9.927 -22.287 1.00 46.88 300 LEU A N 1
ATOM 2462 C CA . LEU A 1 300 ? 16.129 9.196 -21.405 1.00 46.88 300 LEU A CA 1
ATOM 2463 C C . LEU A 1 300 ? 15.011 10.036 -20.807 1.00 46.88 300 LEU A C 1
ATOM 2465 O O . LEU A 1 300 ? 13.915 9.518 -20.629 1.00 46.88 300 LEU A O 1
ATOM 2469 N N . GLU A 1 301 ? 15.248 11.342 -20.674 1.00 47.16 301 GLU A N 1
ATOM 2470 C CA . GLU A 1 301 ? 14.242 12.379 -20.391 1.00 47.16 301 GLU A CA 1
ATOM 2471 C C . GLU A 1 301 ? 13.017 12.311 -21.334 1.00 47.16 301 GLU A C 1
ATOM 2473 O O . GLU A 1 301 ? 12.012 12.971 -21.108 1.00 47.16 301 GLU A O 1
ATOM 2478 N N . THR A 1 302 ? 13.082 11.543 -22.431 1.00 57.78 302 THR A N 1
ATOM 2479 C CA . THR A 1 302 ? 11.981 11.369 -23.389 1.00 57.78 302 THR A CA 1
ATOM 2480 C C . THR A 1 302 ? 11.243 10.031 -23.291 1.00 57.78 302 THR A C 1
ATOM 2482 O O . THR A 1 302 ? 10.291 9.844 -24.058 1.00 57.78 302 THR A O 1
ATOM 2485 N N . LEU A 1 303 ? 11.691 9.099 -22.440 1.00 66.06 303 LEU A N 1
ATOM 2486 C CA . LEU A 1 303 ? 11.134 7.743 -22.308 1.00 66.06 303 LEU A CA 1
ATOM 2487 C C . LEU A 1 303 ? 10.194 7.597 -21.115 1.00 66.06 303 LEU A C 1
ATOM 2489 O O . LEU A 1 303 ? 9.202 6.882 -21.234 1.00 66.06 303 LEU A O 1
ATOM 2493 N N . ILE A 1 304 ? 10.516 8.246 -20.000 1.00 70.44 304 ILE A N 1
ATOM 2494 C CA . ILE A 1 304 ? 9.749 8.146 -18.759 1.00 70.44 304 ILE A CA 1
ATOM 2495 C C . ILE A 1 304 ? 8.510 9.035 -18.838 1.00 70.44 304 ILE A C 1
ATOM 2497 O O . ILE A 1 304 ? 8.501 10.061 -19.529 1.00 70.44 304 ILE A O 1
ATOM 2501 N N . ASN A 1 305 ? 7.432 8.580 -18.207 1.00 75.69 305 ASN A N 1
ATOM 2502 C CA . ASN A 1 305 ? 6.226 9.372 -18.065 1.00 75.69 305 ASN A CA 1
ATOM 2503 C C . ASN A 1 305 ? 6.463 10.496 -17.034 1.00 75.69 305 ASN A C 1
ATOM 2505 O O . ASN A 1 305 ? 6.663 10.176 -15.865 1.00 75.69 305 ASN A O 1
ATOM 2509 N N . PRO A 1 306 ? 6.418 11.785 -17.427 1.00 76.00 306 PRO A N 1
ATOM 2510 C CA . PRO A 1 306 ? 6.663 12.891 -16.499 1.00 76.00 306 PRO A CA 1
ATOM 2511 C C . PRO A 1 306 ? 5.651 12.945 -15.348 1.00 76.00 306 PRO A C 1
ATOM 2513 O O . PRO A 1 306 ? 6.005 13.373 -14.264 1.00 76.00 306 PRO A O 1
ATOM 2516 N N . GLU A 1 307 ? 4.425 12.460 -15.558 1.00 76.56 307 GLU A N 1
ATOM 2517 C CA . GLU A 1 307 ? 3.407 12.375 -14.503 1.00 76.56 307 GLU A CA 1
ATOM 2518 C C . GLU A 1 307 ? 3.853 11.451 -13.362 1.00 76.56 307 GLU A C 1
ATOM 2520 O O . GLU A 1 307 ? 3.677 11.766 -12.191 1.00 76.56 307 GLU A O 1
ATOM 2525 N N . ARG A 1 308 ? 4.521 10.341 -13.697 1.00 75.75 308 ARG A N 1
ATOM 2526 C CA . ARG A 1 308 ? 5.082 9.421 -12.704 1.00 75.75 308 ARG A CA 1
ATOM 2527 C C . ARG A 1 308 ? 6.232 10.059 -11.925 1.00 75.75 308 ARG A C 1
ATOM 2529 O O . ARG A 1 308 ? 6.340 9.838 -10.721 1.00 75.75 308 ARG A O 1
ATOM 2536 N N . ASP A 1 309 ? 7.074 10.837 -12.603 1.00 69.88 309 ASP A N 1
ATOM 2537 C CA . ASP A 1 309 ? 8.172 11.569 -11.964 1.00 69.88 309 ASP A CA 1
ATOM 2538 C C . ASP A 1 309 ? 7.629 12.645 -11.014 1.00 69.88 309 ASP A C 1
ATOM 2540 O O . ASP A 1 309 ? 8.131 12.786 -9.900 1.00 69.88 309 ASP A O 1
ATOM 2544 N N . ASP A 1 310 ? 6.571 13.354 -11.416 1.00 73.12 310 ASP A N 1
ATOM 2545 C CA . ASP A 1 310 ? 5.905 14.355 -10.581 1.00 73.12 310 ASP A CA 1
ATOM 2546 C C . ASP A 1 310 ? 5.344 13.712 -9.298 1.00 73.12 310 ASP A C 1
ATOM 2548 O O . ASP A 1 310 ? 5.624 14.207 -8.206 1.00 73.12 310 ASP A O 1
ATOM 2552 N N . ILE A 1 311 ? 4.677 12.550 -9.390 1.00 72.75 311 ILE A N 1
ATOM 2553 C CA . ILE A 1 311 ? 4.186 11.808 -8.210 1.00 72.75 311 ILE A CA 1
ATOM 2554 C C . ILE A 1 311 ? 5.344 11.435 -7.267 1.00 72.75 311 ILE A C 1
ATOM 2556 O O . ILE A 1 311 ? 5.243 11.622 -6.050 1.00 72.75 311 ILE A O 1
ATOM 2560 N N . LEU A 1 312 ? 6.463 10.932 -7.803 1.00 71.00 312 LEU A N 1
ATOM 2561 C CA . LEU A 1 312 ? 7.642 10.567 -7.006 1.00 71.00 312 LEU A CA 1
ATOM 2562 C C . LEU A 1 312 ? 8.279 11.783 -6.317 1.00 71.00 312 LEU A C 1
ATOM 2564 O O . LEU A 1 312 ? 8.698 11.683 -5.162 1.00 71.00 312 LEU A O 1
ATOM 2568 N N . LEU A 1 313 ? 8.348 12.926 -7.006 1.00 69.56 313 LEU A N 1
ATOM 2569 C CA . LEU A 1 313 ? 8.935 14.163 -6.487 1.00 69.56 313 LEU A CA 1
ATOM 2570 C C . LEU A 1 313 ? 8.051 14.8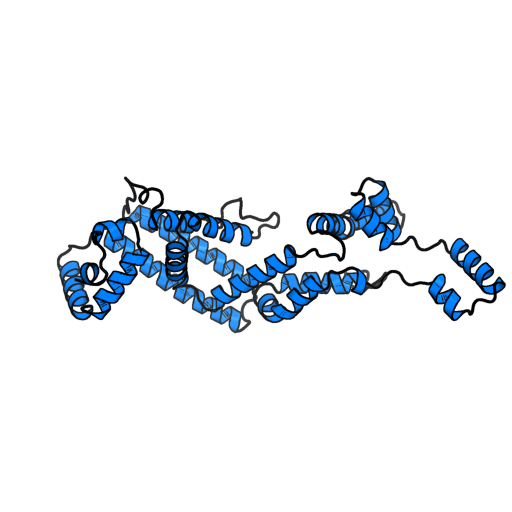22 -5.425 1.00 69.56 313 LEU A C 1
ATOM 2572 O O . LEU A 1 313 ? 8.558 15.226 -4.376 1.00 69.56 313 LEU A O 1
ATOM 2576 N N . GLU A 1 314 ? 6.744 14.909 -5.671 1.00 72.88 314 GLU A N 1
ATOM 2577 C CA . GLU A 1 314 ? 5.775 15.489 -4.735 1.00 72.88 314 GLU A CA 1
ATOM 2578 C C . GLU A 1 314 ? 5.698 14.689 -3.428 1.00 72.88 314 GLU A C 1
ATOM 2580 O O . GLU A 1 314 ? 5.513 15.266 -2.355 1.00 72.88 314 GLU A O 1
ATOM 2585 N N . ASN A 1 315 ? 5.932 13.375 -3.500 1.00 76.00 315 ASN A N 1
ATOM 2586 C CA . ASN A 1 315 ? 5.825 12.458 -2.368 1.00 76.00 315 ASN A CA 1
ATOM 2587 C C . ASN A 1 315 ? 7.177 11.911 -1.877 1.00 76.00 315 ASN A C 1
ATOM 2589 O O . ASN A 1 315 ? 7.227 10.945 -1.112 1.00 76.00 315 ASN A O 1
ATOM 2593 N N . GLN A 1 316 ? 8.296 12.535 -2.257 1.00 74.56 316 GLN A N 1
ATOM 2594 C CA . GLN A 1 316 ? 9.635 12.034 -1.925 1.00 74.56 316 GLN A CA 1
ATOM 2595 C C . GLN A 1 316 ? 9.863 11.852 -0.415 1.00 74.56 316 GLN A C 1
ATOM 2597 O O . GLN A 1 316 ? 10.546 10.920 -0.004 1.00 74.56 316 GLN A O 1
ATOM 2602 N N . GLU A 1 317 ? 9.297 12.719 0.430 1.00 74.38 317 GLU A N 1
ATOM 2603 C CA . GLU A 1 317 ? 9.527 12.677 1.880 1.00 74.38 317 GLU A CA 1
ATOM 2604 C C . GLU A 1 317 ? 8.828 11.474 2.519 1.00 74.38 317 GLU A C 1
ATOM 2606 O O . GLU A 1 317 ? 9.421 10.758 3.331 1.00 74.38 317 GLU A O 1
ATOM 2611 N N . ILE A 1 318 ? 7.580 11.217 2.119 1.00 79.00 318 ILE A N 1
ATOM 2612 C CA . ILE A 1 318 ? 6.787 10.111 2.654 1.00 79.00 318 ILE A CA 1
ATOM 2613 C C . ILE A 1 318 ? 7.281 8.767 2.101 1.00 79.00 318 ILE A C 1
ATOM 2615 O O . ILE A 1 318 ? 7.393 7.794 2.850 1.00 79.00 318 ILE A O 1
ATOM 2619 N N . LEU A 1 319 ? 7.698 8.736 0.830 1.00 73.69 319 LEU A N 1
ATOM 2620 C CA . LEU A 1 319 ? 8.332 7.571 0.216 1.00 73.69 319 LEU A CA 1
ATOM 2621 C C . LEU A 1 319 ? 9.722 7.302 0.800 1.00 73.69 319 LEU A C 1
ATOM 2623 O O . LEU A 1 319 ? 10.038 6.157 1.080 1.00 73.69 319 LEU A O 1
ATOM 2627 N N . ALA A 1 320 ? 10.546 8.312 1.083 1.00 76.50 320 ALA A N 1
ATOM 2628 C CA . ALA A 1 320 ? 11.846 8.088 1.725 1.00 76.50 320 ALA A CA 1
ATOM 2629 C C . ALA A 1 320 ? 11.699 7.520 3.143 1.00 76.50 320 ALA A C 1
ATOM 2631 O O . ALA A 1 320 ? 12.524 6.719 3.586 1.00 76.50 320 ALA A O 1
ATOM 2632 N N . LYS A 1 321 ? 10.636 7.918 3.846 1.00 78.69 321 LYS A N 1
ATOM 2633 C CA . LYS A 1 321 ? 10.331 7.436 5.192 1.00 78.69 321 LYS A CA 1
ATOM 2634 C C . LYS A 1 321 ? 9.877 5.977 5.193 1.00 78.69 321 LYS A C 1
ATOM 2636 O O . LYS A 1 321 ? 10.373 5.193 6.001 1.00 78.69 321 LYS A O 1
ATOM 2641 N N . PHE A 1 322 ? 8.948 5.614 4.306 1.00 81.19 322 PHE A N 1
ATOM 2642 C CA . PHE A 1 322 ? 8.295 4.304 4.342 1.00 81.19 322 PHE A CA 1
ATOM 2643 C C . PHE A 1 322 ? 8.694 3.342 3.236 1.00 81.19 322 PHE A C 1
ATOM 2645 O O . PHE A 1 322 ? 8.511 2.161 3.457 1.00 81.19 322 PHE A O 1
ATOM 2652 N N . TYR A 1 323 ? 9.229 3.791 2.107 1.00 77.06 323 TYR A N 1
ATOM 2653 C CA . TYR A 1 323 ? 9.617 2.984 0.941 1.00 77.06 323 TYR A CA 1
ATOM 2654 C C . TYR A 1 323 ? 10.936 3.485 0.309 1.00 77.06 323 TYR A C 1
ATOM 2656 O O . TYR A 1 323 ? 10.985 3.848 -0.875 1.00 77.06 323 TYR A O 1
ATOM 2664 N N . PRO A 1 324 ? 12.032 3.561 1.092 1.00 72.62 324 PRO A N 1
ATOM 2665 C CA . PRO A 1 324 ? 13.302 4.125 0.622 1.00 72.62 324 PRO A CA 1
ATOM 2666 C C . PRO A 1 324 ? 13.901 3.342 -0.554 1.00 72.62 324 PRO A C 1
ATOM 2668 O O . PRO A 1 324 ? 14.632 3.885 -1.382 1.00 72.62 324 PRO A O 1
ATOM 2671 N N . ASP A 1 325 ? 13.577 2.059 -0.638 1.00 68.69 325 ASP A N 1
ATOM 2672 C CA . ASP A 1 325 ? 13.971 1.131 -1.682 1.00 68.69 325 ASP A CA 1
ATOM 2673 C C . ASP A 1 325 ? 13.279 1.404 -3.023 1.00 68.69 325 ASP A C 1
ATOM 2675 O O . ASP A 1 325 ? 13.901 1.194 -4.063 1.00 68.69 325 ASP A O 1
ATOM 2679 N N . ILE A 1 326 ? 12.032 1.891 -3.028 1.00 68.62 326 ILE A N 1
ATOM 2680 C CA . ILE A 1 326 ? 11.332 2.300 -4.255 1.00 68.62 326 ILE A CA 1
ATOM 2681 C C . ILE A 1 326 ? 12.047 3.501 -4.861 1.00 68.62 326 ILE A C 1
ATOM 2683 O O . ILE A 1 326 ? 12.406 3.457 -6.037 1.00 68.62 326 ILE A O 1
ATOM 2687 N N . LEU A 1 327 ? 12.341 4.526 -4.056 1.00 63.94 327 LEU A N 1
ATOM 2688 C CA . LEU A 1 327 ? 13.120 5.677 -4.513 1.00 63.94 327 LEU A CA 1
ATOM 2689 C C . LEU A 1 327 ? 14.504 5.241 -4.989 1.00 63.94 327 LEU A C 1
ATOM 2691 O O . LEU A 1 327 ? 14.904 5.597 -6.090 1.00 63.94 327 LEU A O 1
ATOM 2695 N N . ALA A 1 328 ? 15.212 4.411 -4.219 1.00 61.25 328 ALA A N 1
ATOM 2696 C CA . ALA A 1 328 ? 16.527 3.919 -4.615 1.00 61.25 328 ALA A CA 1
ATOM 2697 C C . ALA A 1 328 ? 16.482 3.111 -5.920 1.00 61.25 328 ALA A C 1
ATOM 2699 O O . ALA A 1 328 ? 17.363 3.268 -6.755 1.00 61.25 328 ALA A O 1
ATOM 2700 N N . ARG A 1 329 ? 15.466 2.267 -6.136 1.00 65.19 329 ARG A N 1
ATOM 2701 C CA . ARG A 1 329 ? 15.314 1.470 -7.363 1.00 65.19 329 ARG A CA 1
ATOM 2702 C C . ARG A 1 329 ? 14.918 2.316 -8.565 1.00 65.19 329 ARG A C 1
ATOM 2704 O O . ARG A 1 329 ? 15.454 2.072 -9.641 1.00 65.19 329 A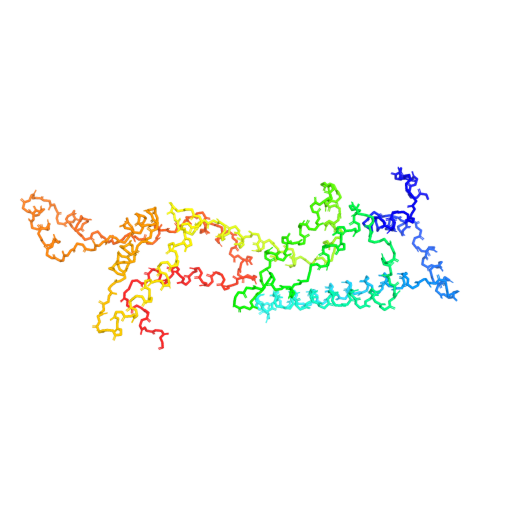RG A O 1
ATOM 2711 N N . GLN A 1 330 ? 14.007 3.274 -8.415 1.00 63.31 330 GLN A N 1
ATOM 2712 C CA . GLN A 1 330 ? 13.618 4.151 -9.523 1.00 63.31 330 GLN A CA 1
ATOM 2713 C C . GLN A 1 330 ? 14.766 5.108 -9.873 1.00 63.31 330 GLN A C 1
ATOM 2715 O O . GLN A 1 330 ? 15.185 5.126 -11.025 1.00 63.31 330 GLN A O 1
ATOM 2720 N N . LEU A 1 331 ? 15.412 5.728 -8.876 1.00 51.22 331 LEU A N 1
ATOM 2721 C CA . LEU A 1 331 ? 16.594 6.578 -9.068 1.00 51.22 331 LEU A CA 1
ATOM 2722 C C . LEU A 1 331 ? 17.802 5.798 -9.611 1.00 51.22 331 LEU A C 1
ATOM 2724 O O . LEU A 1 331 ? 18.496 6.295 -10.494 1.00 51.22 331 LEU A O 1
ATOM 2728 N N . ASN A 1 332 ? 18.068 4.573 -9.137 1.00 42.28 332 ASN A N 1
ATOM 2729 C CA . ASN A 1 332 ? 19.145 3.743 -9.689 1.00 42.28 332 ASN A CA 1
ATOM 2730 C C . ASN A 1 332 ? 18.826 3.305 -11.113 1.00 42.28 332 ASN A C 1
ATOM 2732 O O . ASN A 1 332 ? 19.716 3.357 -11.945 1.00 42.28 332 ASN A O 1
ATOM 2736 N N . ARG A 1 333 ? 17.582 2.933 -11.441 1.00 49.75 333 ARG A N 1
ATOM 2737 C CA . ARG A 1 333 ? 17.200 2.617 -12.828 1.00 49.75 333 ARG A CA 1
ATOM 2738 C C . ARG A 1 333 ? 17.284 3.855 -13.727 1.00 49.75 333 ARG A C 1
ATOM 2740 O O . ARG A 1 333 ? 17.679 3.730 -14.881 1.00 49.75 333 ARG A O 1
ATOM 2747 N N . GLU A 1 334 ? 16.981 5.047 -13.217 1.00 45.41 334 GLU A N 1
ATOM 2748 C CA . GLU A 1 334 ? 17.176 6.330 -13.908 1.00 45.41 334 GLU A CA 1
ATOM 2749 C C . GLU A 1 334 ? 18.666 6.660 -14.125 1.00 45.41 334 GLU A C 1
ATOM 2751 O O . GLU A 1 334 ? 19.055 7.085 -15.217 1.00 45.41 334 GLU A O 1
ATOM 2756 N N . GLN A 1 335 ? 19.523 6.407 -13.129 1.00 36.38 335 GLN A N 1
ATOM 2757 C CA . GLN A 1 335 ? 20.979 6.586 -13.209 1.00 36.38 335 GLN A CA 1
ATOM 2758 C C . GLN A 1 335 ? 21.660 5.531 -14.094 1.00 36.38 335 GLN A C 1
ATOM 2760 O O . GLN A 1 335 ? 22.518 5.875 -14.905 1.00 36.38 335 GLN A O 1
ATOM 2765 N N . GLU A 1 336 ? 21.255 4.264 -13.997 1.00 34.97 336 GLU A N 1
ATOM 2766 C CA . GLU A 1 336 ? 21.687 3.150 -14.850 1.00 34.97 336 GLU A CA 1
ATOM 2767 C C . GLU A 1 336 ? 21.341 3.416 -16.304 1.00 34.97 336 GLU A C 1
ATOM 2769 O O . GLU A 1 336 ? 22.162 3.224 -17.199 1.00 34.97 336 GLU A O 1
ATOM 2774 N N . ALA A 1 337 ? 20.136 3.916 -16.547 1.00 40.88 337 ALA A N 1
ATOM 2775 C CA . ALA A 1 337 ? 19.707 4.234 -17.885 1.00 40.88 337 ALA A CA 1
ATOM 2776 C C . ALA A 1 337 ? 20.448 5.485 -18.418 1.00 40.88 337 ALA A C 1
ATOM 2778 O O . ALA A 1 337 ? 20.780 5.521 -19.601 1.00 40.88 337 ALA A O 1
ATOM 2779 N N . GLY A 1 338 ? 20.819 6.447 -17.555 1.00 34.97 338 GLY A N 1
ATOM 2780 C CA . GLY A 1 338 ? 21.707 7.587 -17.853 1.00 34.97 338 GLY A CA 1
ATOM 2781 C C . GLY A 1 338 ? 23.169 7.232 -18.153 1.00 34.97 338 GLY A C 1
ATOM 2782 O O . GLY A 1 338 ? 23.862 7.993 -18.839 1.00 34.97 338 GLY A O 1
ATOM 2783 N N . LEU A 1 339 ? 23.642 6.073 -17.694 1.00 28.73 339 LEU A N 1
ATOM 2784 C CA . LEU A 1 339 ? 25.016 5.611 -17.870 1.00 28.73 339 LEU A CA 1
ATOM 2785 C C . LEU A 1 339 ? 25.127 4.653 -19.061 1.00 28.73 339 LEU A C 1
ATOM 2787 O O . LEU A 1 339 ? 25.185 3.433 -18.928 1.00 28.73 339 LEU A O 1
ATOM 2791 N N . GLY A 1 340 ? 25.228 5.234 -20.257 1.00 35.00 340 GLY A N 1
ATOM 2792 C CA . GLY A 1 340 ? 25.622 4.504 -21.460 1.00 35.00 340 GLY A CA 1
ATOM 2793 C C . GLY A 1 340 ? 27.006 3.838 -21.337 1.00 35.00 340 GLY A C 1
ATOM 2794 O O . GLY A 1 340 ? 28.009 4.477 -21.021 1.00 35.00 340 GLY A O 1
ATOM 2795 N N . GLU A 1 341 ? 27.034 2.540 -21.641 1.00 38.34 341 GLU A N 1
ATOM 2796 C CA . GLU A 1 341 ? 28.134 1.760 -22.243 1.00 38.34 341 GLU A CA 1
ATOM 2797 C C . GLU A 1 341 ? 29.470 1.552 -21.503 1.00 38.34 341 GLU A C 1
ATOM 2799 O O . GLU A 1 341 ? 30.287 0.787 -22.005 1.00 38.34 341 GLU A O 1
ATOM 2804 N N . SER A 1 342 ? 29.740 2.103 -20.313 1.00 33.84 342 SER A N 1
ATOM 2805 C CA . SER A 1 342 ? 31.027 1.769 -19.640 1.00 33.84 342 SER A CA 1
ATOM 2806 C C . SER A 1 342 ? 31.084 1.802 -18.110 1.00 33.84 342 SER A C 1
ATOM 2808 O O . SER A 1 342 ? 32.080 1.356 -17.544 1.00 33.84 342 SER A O 1
ATOM 2810 N N . ALA A 1 343 ? 30.044 2.257 -17.408 1.00 32.09 343 ALA A N 1
ATOM 2811 C CA . ALA A 1 343 ? 30.114 2.398 -15.947 1.00 32.09 343 ALA A CA 1
ATOM 2812 C C . ALA A 1 343 ? 29.759 1.119 -15.162 1.00 32.09 343 ALA A C 1
ATOM 2814 O O . ALA A 1 343 ? 30.203 0.960 -14.027 1.00 32.09 343 ALA A O 1
ATOM 2815 N N . PHE A 1 344 ? 29.023 0.174 -15.758 1.00 32.78 344 PHE A N 1
ATOM 2816 C CA . PHE A 1 344 ? 28.568 -1.026 -15.040 1.00 32.78 344 PHE A CA 1
ATOM 2817 C C . PHE A 1 344 ? 29.650 -2.109 -14.873 1.00 32.78 344 PHE A C 1
ATOM 2819 O O . PHE A 1 344 ? 29.512 -3.004 -14.049 1.00 32.78 344 PHE A O 1
ATOM 2826 N N . ALA A 1 345 ? 30.770 -2.003 -15.597 1.00 34.75 345 ALA A N 1
ATOM 2827 C CA . ALA A 1 345 ? 31.915 -2.904 -15.437 1.00 34.75 345 ALA A CA 1
ATOM 2828 C C . ALA A 1 345 ? 32.835 -2.536 -14.251 1.00 34.75 345 ALA A C 1
ATOM 2830 O O . ALA A 1 345 ? 33.812 -3.237 -14.005 1.00 34.75 345 ALA A O 1
ATOM 2831 N N . ALA A 1 346 ? 32.558 -1.441 -13.529 1.00 29.97 346 ALA A N 1
ATOM 2832 C CA . ALA A 1 346 ? 33.432 -0.918 -12.473 1.00 29.97 346 ALA A CA 1
ATOM 2833 C C . ALA A 1 346 ? 32.861 -1.037 -11.043 1.00 29.97 346 ALA A C 1
ATOM 2835 O O . ALA A 1 346 ? 33.485 -0.533 -10.112 1.00 29.97 346 ALA A O 1
ATOM 2836 N N . VAL A 1 347 ? 31.699 -1.678 -10.857 1.00 29.17 347 VAL A N 1
ATOM 2837 C CA . VAL A 1 347 ? 31.030 -1.810 -9.540 1.00 29.17 347 VAL A CA 1
ATOM 2838 C C . VAL A 1 347 ? 30.796 -3.283 -9.147 1.00 29.17 347 VAL A C 1
ATOM 2840 O O . VAL A 1 347 ? 29.898 -3.587 -8.370 1.00 29.17 347 VAL A O 1
ATOM 2843 N N . GLN A 1 348 ? 31.616 -4.212 -9.654 1.00 28.45 348 GLN A N 1
ATOM 2844 C CA . GLN A 1 348 ? 31.754 -5.555 -9.064 1.00 28.45 348 GLN A CA 1
ATOM 2845 C C . GLN A 1 348 ? 32.966 -5.634 -8.144 1.00 28.45 348 GLN A C 1
ATOM 2847 O O . GLN A 1 348 ? 34.062 -5.212 -8.583 1.00 28.45 348 GLN A O 1
#

Secondary structure (DSSP, 8-state):
-HHHHTT--S-HHHHHHH-HHHHHHHHHHHHHHHHHHHHHHHHHHHHTT---HHHHHHHHHHHHHHHHHHHHHHHHHHHHTTSS-HHHHHHHHHHHHHHHHHHHHHHHHHTT---TT-SSSTT-HHHHHHHHHS--TTSGGGB-TTS-B-HHHHHHHHHHHHTTS-HHHHHHHHHHHHTT--HHHHHHHHHHHHHHHHHHS-SBTT--HHHHHHHHHIIIIIHHHHHHHHHHTT----HHHHHHHHHHTT--HHHHHHHHHHSPPPPPHHHHHHHHHHHHHTT--HHHHHHHHS-PPPPGGGTB-HHHHHHHHHTHHHHHHH-HHHHHHHHHHHHHHHS-SSSGGG--

Foldseek 3Di:
DLCVVVVNPDDLVLCVLFPPLVNVVSVVVCCVVQVVVVVVVVVVCVVVVVQALLNVLVVQLVVLLVVLLVVLVVLVVCLVVVVDFLVVSVVVVLVSLQVSLVSNVVSCVVSVVPCPPPCSPVLGLVNLVVQLSVLRQPPPVQADPVRDGVVVVSVVSNVVSLVSDDPVSSVSSVCVVCVSPDPLNVLLVVLVVLVCVLLCPQFWPPDHNVLSVLLCCQLPPQLVVVQVVCVVVVHRDDSLNSSLVVLVVDDPPSSSVVSCLQSPPLPPPVRLVVQLVVCVVVVHDPVVSCCVNVVDGDDCVNTGDVVSVVSCVVCVVSCCSNPVVVVVVVVVVVVVSVDPDPDVVPPD

Radius of gyration: 30.52 Å; chains: 1; bounding box: 70×42×96 Å

pLDDT: mean 71.82, std 13.52, range [28.45, 92.12]